Protein AF-0000000083254346 (afdb_homodimer)

Structure (mmCIF, N/CA/C/O backbone):
data_AF-0000000083254346-model_v1
#
loop_
_entity.id
_entity.type
_entity.pdbx_description
1 polymer "Putative tRNA (cytidine(34)-2'-O)-methyltransferase"
#
loop_
_atom_site.group_PDB
_atom_site.id
_atom_site.type_symbol
_atom_site.label_atom_id
_atom_site.label_alt_id
_atom_site.label_comp_id
_atom_site.label_asym_id
_atom_site.label_entity_id
_atom_site.label_seq_id
_atom_site.pdbx_PDB_ins_code
_atom_site.Cartn_x
_atom_site.Cartn_y
_atom_site.Cartn_z
_atom_site.occupancy
_atom_site.B_iso_or_equiv
_atom_site.auth_seq_id
_atom_site.auth_comp_id
_atom_site.auth_asym_id
_atom_site.auth_atom_id
_atom_site.pdbx_PDB_model_num
ATOM 1 N N . MET A 1 1 ? 16.984 -15.172 -0.534 1 58.06 1 MET A N 1
ATOM 2 C CA . MET A 1 1 ? 15.711 -15.727 -0.969 1 58.06 1 MET A CA 1
ATOM 3 C C . MET A 1 1 ? 14.578 -14.727 -0.732 1 58.06 1 MET A C 1
ATOM 5 O O . MET A 1 1 ? 14.477 -14.148 0.348 1 58.06 1 MET A O 1
ATOM 9 N N . ALA A 1 2 ? 13.914 -14.117 -1.752 1 86.75 2 ALA A N 1
ATOM 10 C CA . ALA A 1 2 ? 13.023 -12.961 -1.719 1 86.75 2 ALA A CA 1
ATOM 11 C C . ALA A 1 2 ? 11.562 -13.383 -1.822 1 86.75 2 ALA A C 1
ATOM 13 O O . ALA A 1 2 ? 11.258 -14.461 -2.334 1 86.75 2 ALA A O 1
ATOM 14 N N . PHE A 1 3 ? 10.617 -12.828 -1.152 1 98.38 3 PHE A N 1
ATOM 15 C CA . PHE A 1 3 ? 9.172 -12.984 -1.293 1 98.38 3 PHE A CA 1
ATOM 16 C C . PHE A 1 3 ? 8.75 -12.812 -2.746 1 98.38 3 PHE A C 1
ATOM 18 O O . PHE A 1 3 ? 9.523 -12.32 -3.57 1 98.38 3 PHE A O 1
ATOM 25 N N . HIS A 1 4 ? 7.578 -13.398 -3.07 1 98.81 4 HIS A N 1
ATOM 26 C CA . HIS A 1 4 ? 7.02 -13.352 -4.418 1 98.81 4 HIS A CA 1
ATOM 27 C C . HIS A 1 4 ? 5.637 -12.703 -4.422 1 98.81 4 HIS A C 1
ATOM 29 O O . HIS A 1 4 ? 4.801 -13.008 -3.568 1 98.81 4 HIS A O 1
ATOM 35 N N . ILE A 1 5 ? 5.422 -11.812 -5.352 1 98.88 5 ILE A N 1
ATOM 36 C CA . ILE A 1 5 ? 4.086 -11.312 -5.645 1 98.88 5 ILE A CA 1
ATOM 37 C C . ILE A 1 5 ? 3.594 -11.883 -6.973 1 98.88 5 ILE A C 1
ATOM 39 O O . ILE A 1 5 ? 4.305 -11.836 -7.977 1 98.88 5 ILE A O 1
ATOM 43 N N . VAL A 1 6 ? 2.426 -12.422 -6.949 1 98.94 6 VAL A N 1
ATOM 44 C CA . VAL A 1 6 ? 1.799 -12.969 -8.148 1 98.94 6 VAL A CA 1
ATOM 45 C C . VAL A 1 6 ? 0.556 -12.148 -8.5 1 98.94 6 VAL A C 1
ATOM 47 O O . VAL A 1 6 ? -0.348 -12 -7.672 1 98.94 6 VAL A O 1
ATOM 50 N N . LEU A 1 7 ? 0.498 -11.633 -9.695 1 98.88 7 LEU A N 1
ATOM 51 C CA . LEU A 1 7 ? -0.702 -10.992 -10.227 1 98.88 7 LEU A CA 1
ATOM 52 C C . LEU A 1 7 ? -1.38 -11.891 -11.258 1 98.88 7 LEU A C 1
ATOM 54 O O . LEU A 1 7 ? -0.824 -12.133 -12.328 1 98.88 7 LEU A O 1
ATOM 58 N N . VAL A 1 8 ? -2.539 -12.352 -10.906 1 98.88 8 VAL A N 1
ATOM 59 C CA . VAL A 1 8 ? -3.303 -13.188 -11.828 1 98.88 8 VAL A CA 1
ATOM 60 C C . VAL A 1 8 ? -4.176 -12.305 -12.719 1 98.88 8 VAL A C 1
ATOM 62 O O . VAL A 1 8 ? -5.129 -11.68 -12.242 1 98.88 8 VAL A O 1
ATOM 65 N N . GLU A 1 9 ? -3.828 -12.203 -13.961 1 98.5 9 GLU A N 1
ATOM 66 C CA . GLU A 1 9 ? -4.562 -11.5 -15 1 98.5 9 GLU A CA 1
ATOM 67 C C . GLU A 1 9 ? -4.781 -10.031 -14.633 1 98.5 9 GLU A C 1
ATOM 69 O O . GLU A 1 9 ? -5.906 -9.531 -14.688 1 98.5 9 GLU A O 1
ATOM 74 N N . PRO A 1 10 ? -3.715 -9.352 -14.305 1 98.12 10 PRO A N 1
ATOM 75 C CA . PRO A 1 10 ? -3.885 -7.93 -14 1 98.12 10 PRO A CA 1
ATOM 76 C C . PRO A 1 10 ? -4.387 -7.129 -15.195 1 98.12 10 PRO A C 1
ATOM 78 O O . PRO A 1 10 ? -4.004 -7.406 -16.328 1 98.12 10 PRO A O 1
ATOM 81 N N . GLU A 1 11 ? -5.164 -6.047 -14.961 1 97.19 11 GLU A N 1
ATOM 82 C CA . GLU A 1 11 ? -5.871 -5.352 -16.031 1 97.19 11 GLU A CA 1
ATOM 83 C C . GLU A 1 11 ? -5.344 -3.932 -16.219 1 97.19 11 GLU A C 1
ATOM 85 O O . GLU A 1 11 ? -5.438 -3.365 -17.297 1 97.19 11 GLU A O 1
ATOM 90 N N . ILE A 1 12 ? -4.902 -3.314 -15.172 1 94.69 12 ILE A N 1
ATOM 91 C CA . ILE A 1 12 ? -4.574 -1.893 -15.172 1 94.69 12 ILE A CA 1
ATOM 92 C C . ILE A 1 12 ? -3.061 -1.712 -15.094 1 94.69 12 ILE A C 1
ATOM 94 O O . ILE A 1 12 ? -2.447 -2.023 -14.07 1 94.69 12 ILE A O 1
ATOM 98 N N . PRO A 1 13 ? -2.463 -1.196 -16.094 1 95.06 13 PRO A N 1
ATOM 99 C CA . PRO A 1 13 ? -1.003 -1.095 -16.141 1 95.06 13 PRO A CA 1
ATOM 100 C C . PRO A 1 13 ? -0.425 -0.266 -15 1 95.06 13 PRO A C 1
ATOM 102 O O . PRO A 1 13 ? 0.649 -0.584 -14.484 1 95.06 13 PRO A O 1
ATOM 105 N N . ALA A 1 14 ? -1.082 0.805 -14.562 1 93.31 14 ALA A N 1
ATOM 106 C CA . ALA A 1 14 ? -0.586 1.662 -13.492 1 93.31 14 ALA A CA 1
ATOM 107 C C . ALA A 1 14 ? -0.415 0.875 -12.195 1 93.31 14 ALA A C 1
ATOM 109 O O . ALA A 1 14 ? 0.566 1.062 -11.477 1 93.31 14 ALA A O 1
ATOM 110 N N . ASN A 1 15 ? -1.345 -0.035 -11.906 1 96.25 15 ASN A N 1
ATOM 111 C CA . ASN A 1 15 ? -1.241 -0.878 -10.727 1 96.25 15 ASN A CA 1
ATOM 112 C C . ASN A 1 15 ? -0.036 -1.811 -10.805 1 96.25 15 ASN A C 1
ATOM 114 O O . ASN A 1 15 ? 0.723 -1.935 -9.836 1 96.25 15 ASN A O 1
ATOM 118 N N . THR A 1 16 ? 0.094 -2.443 -11.93 1 97.19 16 THR A N 1
ATOM 119 C CA . THR A 1 16 ? 1.218 -3.354 -12.125 1 97.19 16 THR A CA 1
ATOM 120 C C . THR A 1 16 ? 2.543 -2.602 -12.031 1 97.19 16 THR A C 1
ATOM 122 O O . THR A 1 16 ? 3.496 -3.088 -11.414 1 97.19 16 THR A O 1
ATOM 125 N N . GLY A 1 17 ? 2.598 -1.41 -12.625 1 96.12 17 GLY A N 1
ATOM 126 C CA . GLY A 1 17 ? 3.791 -0.588 -12.516 1 96.12 17 GLY A CA 1
ATOM 127 C C . GLY A 1 17 ? 4.133 -0.224 -11.078 1 96.12 17 GLY A C 1
ATOM 128 O O . GLY A 1 17 ? 5.293 -0.313 -10.672 1 96.12 17 GLY A O 1
ATOM 129 N N . ASN A 1 18 ? 3.15 0.205 -10.312 1 96.69 18 ASN A N 1
ATOM 130 C CA . ASN A 1 18 ? 3.361 0.55 -8.914 1 96.69 18 ASN A CA 1
ATOM 131 C C . ASN A 1 18 ? 3.82 -0.659 -8.102 1 96.69 18 ASN A C 1
ATOM 133 O O . ASN A 1 18 ? 4.648 -0.526 -7.199 1 96.69 18 ASN A O 1
ATOM 137 N N . ILE A 1 19 ? 3.277 -1.803 -8.391 1 98.12 19 ILE A N 1
ATOM 138 C CA . ILE A 1 19 ? 3.678 -3.029 -7.707 1 98.12 19 ILE A CA 1
ATOM 139 C C . ILE A 1 19 ? 5.113 -3.385 -8.086 1 98.12 19 ILE A C 1
ATOM 141 O O . ILE A 1 19 ? 5.895 -3.82 -7.238 1 98.12 19 ILE A O 1
ATOM 145 N N . ALA A 1 20 ? 5.449 -3.221 -9.336 1 97 20 ALA A N 1
ATOM 146 C CA . ALA A 1 20 ? 6.832 -3.434 -9.758 1 97 20 ALA A CA 1
ATOM 147 C C . ALA A 1 20 ? 7.793 -2.547 -8.977 1 97 20 ALA A C 1
ATOM 149 O O . ALA A 1 20 ? 8.867 -2.994 -8.57 1 97 20 ALA A O 1
ATOM 150 N N . ARG A 1 21 ? 7.422 -1.338 -8.812 1 97.19 21 ARG A N 1
ATOM 151 C CA . ARG A 1 21 ? 8.234 -0.436 -8 1 97.19 21 ARG A CA 1
ATOM 152 C C . ARG A 1 21 ? 8.391 -0.964 -6.578 1 97.19 21 ARG A C 1
ATOM 154 O O . ARG A 1 21 ? 9.469 -0.885 -5.996 1 97.19 21 ARG A O 1
ATOM 161 N N . THR A 1 22 ? 7.32 -1.431 -5.98 1 98.12 22 THR A N 1
ATOM 162 C CA . THR A 1 22 ? 7.387 -2.051 -4.664 1 98.12 22 THR A CA 1
ATOM 163 C C . THR A 1 22 ? 8.336 -3.246 -4.676 1 98.12 22 THR A C 1
ATOM 165 O O . THR A 1 22 ? 9.109 -3.441 -3.732 1 98.12 22 THR A O 1
ATOM 168 N N . CYS A 1 23 ? 8.289 -4.031 -5.723 1 97.94 23 CYS A N 1
ATOM 169 C CA . CYS A 1 23 ? 9.195 -5.164 -5.855 1 97.94 23 CYS A CA 1
ATOM 170 C C . CYS A 1 23 ? 10.648 -4.699 -5.902 1 97.94 23 CYS A C 1
ATOM 172 O O . CYS A 1 23 ? 11.516 -5.289 -5.258 1 97.94 23 CYS A O 1
ATOM 174 N N . ALA A 1 24 ? 10.906 -3.668 -6.656 1 97.06 24 ALA A N 1
ATOM 175 C CA . ALA A 1 24 ? 12.25 -3.096 -6.695 1 97.06 24 ALA A CA 1
ATOM 176 C C . ALA A 1 24 ? 12.68 -2.611 -5.316 1 97.06 24 ALA A C 1
ATOM 178 O O . ALA A 1 24 ? 13.828 -2.814 -4.91 1 97.06 24 ALA A O 1
ATOM 179 N N . ALA A 1 25 ? 11.773 -2.049 -4.602 1 97.31 25 ALA A N 1
ATOM 180 C CA . ALA A 1 25 ? 12.039 -1.467 -3.287 1 97.31 25 ALA A CA 1
ATOM 181 C C . ALA A 1 25 ? 12.297 -2.553 -2.248 1 97.31 25 ALA A C 1
ATOM 183 O O . ALA A 1 25 ? 12.891 -2.291 -1.201 1 97.31 25 ALA A O 1
ATOM 184 N N . THR A 1 26 ? 11.883 -3.771 -2.516 1 98 26 THR A N 1
ATOM 185 C CA . THR A 1 26 ? 11.914 -4.773 -1.457 1 98 26 THR A CA 1
ATOM 186 C C . THR A 1 26 ? 12.734 -5.988 -1.887 1 98 26 THR A C 1
ATOM 188 O O . THR A 1 26 ? 12.977 -6.895 -1.088 1 98 26 THR A O 1
ATOM 191 N N . GLY A 1 27 ? 13.07 -6.059 -3.121 1 97 27 GLY A N 1
ATOM 192 C CA . GLY A 1 27 ? 13.75 -7.238 -3.633 1 97 27 GLY A CA 1
ATOM 193 C C . GLY A 1 27 ? 12.812 -8.406 -3.869 1 97 27 GLY A C 1
ATOM 194 O O . GLY A 1 27 ? 13.25 -9.555 -3.975 1 97 27 GLY A O 1
ATOM 195 N N . THR A 1 28 ? 11.555 -8.188 -3.959 1 98.19 28 THR A N 1
ATOM 196 C CA . THR A 1 28 ? 10.516 -9.195 -4.188 1 98.19 28 THR A CA 1
ATOM 197 C C . THR A 1 28 ? 10.422 -9.547 -5.672 1 98.19 28 THR A C 1
ATOM 199 O O . THR A 1 28 ? 10.539 -8.664 -6.527 1 98.19 28 THR A O 1
ATOM 202 N N . HIS A 1 29 ? 10.203 -10.773 -5.941 1 98.25 29 HIS A N 1
ATOM 203 C CA . HIS A 1 29 ? 9.969 -11.188 -7.32 1 98.25 29 HIS A CA 1
ATOM 204 C C . HIS A 1 29 ? 8.531 -10.898 -7.746 1 98.25 29 HIS A C 1
ATOM 206 O O . HIS A 1 29 ? 7.602 -11.031 -6.945 1 98.25 29 HIS A O 1
ATOM 212 N N . LEU A 1 30 ? 8.414 -10.562 -9.039 1 98.12 30 LEU A N 1
ATOM 213 C CA . LEU A 1 30 ? 7.094 -10.289 -9.602 1 98.12 30 LEU A CA 1
ATOM 214 C C . LEU A 1 30 ? 6.711 -11.336 -10.633 1 98.12 30 LEU A C 1
ATOM 216 O O . LEU A 1 30 ? 7.449 -11.562 -11.594 1 98.12 30 LEU A O 1
ATOM 220 N N . HIS A 1 31 ? 5.582 -12 -10.406 1 98.69 31 HIS A N 1
ATOM 221 C CA . HIS A 1 31 ? 5.023 -12.945 -11.367 1 98.69 31 HIS A CA 1
ATOM 222 C C . HIS A 1 31 ? 3.754 -12.398 -12.008 1 98.69 31 HIS A C 1
ATOM 224 O O . HIS A 1 31 ? 2.807 -12.039 -11.312 1 98.69 31 HIS A O 1
ATOM 230 N N . LEU A 1 32 ? 3.77 -12.352 -13.328 1 98.38 32 LEU A N 1
ATOM 231 C CA . LEU A 1 32 ? 2.611 -11.93 -14.109 1 98.38 32 LEU A CA 1
ATOM 232 C C . LEU A 1 32 ? 1.981 -13.125 -14.828 1 98.38 32 LEU A C 1
ATOM 234 O O . LEU A 1 32 ? 2.609 -13.734 -15.695 1 98.38 32 LEU A O 1
ATOM 238 N N . VAL A 1 33 ? 0.783 -13.406 -14.445 1 98.81 33 VAL A N 1
ATOM 239 C CA . VAL A 1 33 ? 0.065 -14.523 -15.047 1 98.81 33 VAL A CA 1
ATOM 240 C C . VAL A 1 33 ? -0.871 -14.008 -16.141 1 98.81 33 VAL A C 1
ATOM 242 O O . VAL A 1 33 ? -1.715 -13.148 -15.891 1 98.81 33 VAL A O 1
ATOM 245 N N . ARG A 1 34 ? -0.828 -14.531 -17.297 1 97.94 34 ARG A N 1
ATOM 246 C CA . ARG A 1 34 ? -1.626 -14.141 -18.453 1 97.94 34 ARG A CA 1
ATOM 247 C C . ARG A 1 34 ? -3.047 -14.688 -18.344 1 97.94 34 ARG A C 1
ATOM 249 O O . ARG A 1 34 ? -3.297 -15.641 -17.609 1 97.94 34 ARG A O 1
ATOM 256 N N . PRO A 1 35 ? -3.959 -13.984 -19.047 1 98 35 PRO A N 1
ATOM 257 C CA . PRO A 1 35 ? -3.764 -12.844 -19.938 1 98 35 PRO A CA 1
ATOM 258 C C . PRO A 1 35 ? -3.627 -11.523 -19.188 1 98 35 PRO A C 1
ATOM 260 O O . PRO A 1 35 ? -4.266 -11.328 -18.156 1 98 35 PRO A O 1
ATOM 263 N N . LEU A 1 36 ? -2.812 -10.633 -19.719 1 97.25 36 LEU A N 1
ATOM 264 C CA . LEU A 1 36 ? -2.664 -9.281 -19.188 1 97.25 36 LEU A CA 1
ATOM 265 C C . LEU A 1 36 ? -3.613 -8.32 -19.891 1 97.25 36 LEU A C 1
ATOM 267 O O . LEU A 1 36 ? -3.824 -8.414 -21.109 1 97.25 36 LEU A O 1
ATOM 271 N N . GLY A 1 37 ? -4.191 -7.465 -19.188 1 96.12 37 GLY A N 1
ATOM 272 C CA . GLY A 1 37 ? -5.078 -6.465 -19.766 1 96.12 37 GLY A CA 1
ATOM 273 C C . GLY A 1 37 ? -4.332 -5.328 -20.438 1 96.12 37 GLY A C 1
ATOM 274 O O . GLY A 1 37 ? -4.926 -4.305 -20.781 1 96.12 37 GLY A O 1
ATOM 275 N N . PHE A 1 38 ? -3.033 -5.441 -20.578 1 94.69 38 PHE A N 1
ATOM 276 C CA . PHE A 1 38 ? -2.158 -4.422 -21.156 1 94.69 38 PHE A CA 1
ATOM 277 C C . PHE A 1 38 ? -0.93 -5.062 -21.781 1 94.69 38 PHE A C 1
ATOM 279 O O . PHE A 1 38 ? -0.693 -6.262 -21.625 1 94.69 38 PHE A O 1
ATOM 286 N N . ASN A 1 39 ? -0.229 -4.238 -22.5 1 91.75 39 ASN A N 1
ATOM 287 C CA . ASN A 1 39 ? 1.08 -4.645 -23 1 91.75 39 ASN A CA 1
ATOM 288 C C . ASN A 1 39 ? 2.199 -4.219 -22.047 1 91.75 39 ASN A C 1
ATOM 290 O O . ASN A 1 39 ? 2.184 -3.102 -21.531 1 91.75 39 ASN A O 1
ATOM 294 N N . THR A 1 40 ? 3.113 -5.086 -21.812 1 85.62 40 THR A N 1
ATOM 295 C CA . THR A 1 40 ? 4.168 -4.785 -20.844 1 85.62 40 THR A CA 1
ATOM 296 C C . THR A 1 40 ? 5.105 -3.711 -21.391 1 85.62 40 THR A C 1
ATOM 298 O O . THR A 1 40 ? 5.887 -3.121 -20.641 1 85.62 40 THR A O 1
ATOM 301 N N . ASP A 1 41 ? 5.051 -3.457 -22.688 1 82.44 41 ASP A N 1
ATOM 302 C CA . ASP A 1 41 ? 5.793 -2.344 -23.266 1 82.44 41 ASP A CA 1
ATOM 303 C C . ASP A 1 41 ? 4.984 -1.049 -23.203 1 82.44 41 ASP A C 1
ATOM 305 O O . ASP A 1 41 ? 5.438 -0.004 -23.672 1 82.44 41 ASP A O 1
ATOM 309 N N . ASP A 1 42 ? 3.965 -1.194 -22.547 1 81.12 42 ASP A N 1
ATOM 310 C CA . ASP A 1 42 ? 3.102 -0.028 -22.375 1 81.12 42 ASP A CA 1
ATOM 311 C C . ASP A 1 42 ? 3.822 1.084 -21.625 1 81.12 42 ASP A C 1
ATOM 313 O O . ASP A 1 42 ? 4.406 0.842 -20.562 1 81.12 42 ASP A O 1
ATOM 317 N N . LYS A 1 43 ? 3.816 2.277 -22.219 1 77.31 43 LYS A N 1
ATOM 318 C CA . LYS A 1 43 ? 4.445 3.457 -21.625 1 77.31 43 LYS A CA 1
ATOM 319 C C . LYS A 1 43 ? 3.912 3.721 -20.219 1 77.31 43 LYS A C 1
ATOM 321 O O . LYS A 1 43 ? 4.668 4.117 -19.328 1 77.31 43 LYS A O 1
ATOM 326 N N . THR A 1 44 ? 2.596 3.406 -20.094 1 74.31 44 THR A N 1
ATOM 327 C CA . THR A 1 44 ? 1.969 3.65 -18.797 1 74.31 44 THR A CA 1
ATOM 328 C C . THR A 1 44 ? 2.572 2.748 -17.734 1 74.31 44 THR A C 1
ATOM 330 O O . THR A 1 44 ? 2.832 3.195 -16.609 1 74.31 44 THR A O 1
ATOM 333 N N . LEU A 1 45 ? 2.738 1.509 -18.094 1 81 45 LEU A N 1
ATOM 334 C CA . LEU A 1 45 ? 3.361 0.555 -17.172 1 81 45 LEU A CA 1
ATOM 335 C C . LEU A 1 45 ? 4.785 0.978 -16.844 1 81 45 LEU A C 1
ATOM 337 O O . LEU A 1 45 ? 5.172 0.996 -15.672 1 81 45 LEU A O 1
ATOM 341 N N . LYS A 1 46 ? 5.539 1.376 -17.797 1 79.62 46 LYS A N 1
ATOM 342 C CA . LYS A 1 46 ? 6.922 1.801 -17.594 1 79.62 46 LYS A CA 1
ATOM 343 C C . LYS A 1 46 ? 6.996 3.064 -16.75 1 79.62 46 LYS A C 1
ATOM 345 O O . LYS A 1 46 ? 7.863 3.186 -15.875 1 79.62 46 LYS A O 1
ATOM 350 N N . ARG A 1 47 ? 6.086 3.926 -16.969 1 79.31 47 ARG A N 1
ATOM 351 C CA . ARG A 1 47 ? 6.055 5.16 -16.188 1 79.31 47 ARG A CA 1
ATOM 352 C C . ARG A 1 47 ? 5.711 4.883 -14.734 1 79.31 47 ARG A C 1
ATOM 354 O O . ARG A 1 47 ? 6.324 5.449 -13.828 1 79.31 47 ARG A O 1
ATOM 361 N N . ALA A 1 48 ? 4.699 4.062 -14.57 1 80.44 48 ALA A N 1
ATOM 362 C CA . ALA A 1 48 ? 4.254 3.748 -13.219 1 80.44 48 ALA A CA 1
ATOM 363 C C . ALA A 1 48 ? 5.375 3.104 -12.406 1 80.44 48 ALA A C 1
ATOM 365 O O . ALA A 1 48 ? 5.453 3.279 -11.188 1 80.44 48 ALA A O 1
ATOM 366 N N . GLY A 1 49 ? 6.188 2.447 -13.188 1 80.56 49 GLY A N 1
ATOM 367 C CA . GLY A 1 49 ? 7.34 1.852 -12.523 1 80.56 49 GLY A CA 1
ATOM 368 C C . GLY A 1 49 ? 8.523 2.793 -12.438 1 80.56 49 GLY A C 1
ATOM 369 O O . GLY A 1 49 ? 9.555 2.453 -11.844 1 80.56 49 GLY A O 1
ATOM 370 N N . LEU A 1 50 ? 8.227 4.289 -13.07 1 76.44 50 LEU A N 1
ATOM 371 C CA . LEU A 1 50 ? 9.219 5.355 -13.141 1 76.44 50 LEU A CA 1
ATOM 372 C C . LEU A 1 50 ? 10.477 4.871 -13.852 1 76.44 50 LEU A C 1
ATOM 374 O O . LEU A 1 50 ? 10.453 4.605 -15.062 1 76.44 50 LEU A O 1
ATOM 378 N N . ASP A 1 51 ? 11.398 4.023 -13.68 1 83.69 51 ASP A N 1
ATOM 379 C CA . ASP A 1 51 ? 12.641 3.533 -14.273 1 83.69 51 ASP A CA 1
ATOM 380 C C . ASP A 1 51 ? 13.32 2.518 -13.359 1 83.69 51 ASP A C 1
ATOM 382 O O . ASP A 1 51 ? 14.547 2.514 -13.234 1 83.69 51 ASP A O 1
ATOM 386 N N . TYR A 1 52 ? 12.422 1.655 -12.734 1 90.31 52 TYR A N 1
ATOM 387 C CA . TYR A 1 52 ? 13.023 0.729 -11.781 1 90.31 52 TYR A CA 1
ATOM 388 C C . TYR A 1 52 ? 12.922 -0.708 -12.273 1 90.31 52 TYR A C 1
ATOM 390 O O . TYR A 1 52 ? 13.219 -1.649 -11.539 1 90.31 52 TYR A O 1
ATOM 398 N N . TRP A 1 53 ? 12.57 -0.944 -13.445 1 89.19 53 TRP A N 1
ATOM 399 C CA . TRP A 1 53 ? 12.336 -2.281 -13.977 1 89.19 53 TRP A CA 1
ATOM 400 C C . TRP A 1 53 ? 13.625 -3.082 -14.039 1 89.19 53 TRP A C 1
ATOM 402 O O . TRP A 1 53 ? 13.609 -4.312 -13.961 1 89.19 53 TRP A O 1
ATOM 412 N N . TYR A 1 54 ? 14.68 -2.373 -14.141 1 88.88 54 TYR A N 1
ATOM 413 C CA . TYR A 1 54 ? 15.977 -3.043 -14.18 1 88.88 54 TYR A CA 1
ATOM 414 C C . TYR A 1 54 ? 16.25 -3.785 -12.875 1 88.88 54 TYR A C 1
ATOM 416 O O . TYR A 1 54 ? 17.031 -4.734 -12.844 1 88.88 54 TYR A O 1
ATOM 424 N N . ALA A 1 55 ? 15.555 -3.408 -11.82 1 92.94 55 ALA A N 1
ATOM 425 C CA . ALA A 1 55 ? 15.828 -3.941 -10.492 1 92.94 55 ALA A CA 1
ATOM 426 C C . ALA A 1 55 ? 14.781 -4.98 -10.086 1 92.94 55 ALA A C 1
ATOM 428 O O . ALA A 1 55 ? 14.797 -5.477 -8.953 1 92.94 55 ALA A O 1
ATOM 429 N N . VAL A 1 56 ? 13.891 -5.301 -11 1 93.94 56 VAL A N 1
ATOM 430 C CA . VAL A 1 56 ? 12.797 -6.211 -10.68 1 93.94 56 VAL A CA 1
ATOM 431 C C . VAL A 1 56 ? 12.984 -7.527 -11.438 1 93.94 56 VAL A C 1
ATOM 433 O O . VAL A 1 56 ? 13.25 -7.527 -12.641 1 93.94 56 VAL A O 1
ATOM 436 N N . GLN A 1 57 ? 12.93 -8.594 -10.742 1 95.88 57 GLN A N 1
ATOM 437 C CA . GLN A 1 57 ? 12.836 -9.898 -11.383 1 95.88 57 GLN A CA 1
ATOM 438 C C . GLN A 1 57 ? 11.398 -10.234 -11.758 1 95.88 57 GLN A C 1
ATOM 440 O O . GLN A 1 57 ? 10.602 -10.609 -10.898 1 95.88 57 GLN A O 1
ATOM 445 N N . VAL A 1 58 ? 11.133 -10.148 -13.062 1 95.81 58 VAL A N 1
ATOM 446 C CA . VAL A 1 58 ? 9.773 -10.375 -13.539 1 95.81 58 VAL A CA 1
ATOM 447 C C . VAL A 1 58 ? 9.688 -11.727 -14.25 1 95.81 58 VAL A C 1
ATOM 449 O O . VAL A 1 58 ? 10.539 -12.055 -15.086 1 95.81 58 VAL A O 1
ATOM 452 N N . HIS A 1 59 ? 8.711 -12.453 -13.898 1 97.38 59 HIS A N 1
ATOM 453 C CA . HIS A 1 59 ? 8.414 -13.742 -14.516 1 97.38 59 HIS A CA 1
ATOM 454 C C . HIS A 1 59 ? 7.031 -13.742 -15.148 1 97.38 59 HIS A C 1
ATOM 456 O O . HIS A 1 59 ? 6.074 -13.227 -14.562 1 97.38 59 HIS A O 1
ATOM 462 N N . TYR A 1 60 ? 6.961 -14.312 -16.312 1 97.62 60 TYR A N 1
ATOM 463 C CA . TYR A 1 60 ? 5.688 -14.414 -17.016 1 97.62 60 TYR A CA 1
ATOM 464 C C . TYR A 1 60 ? 5.219 -15.867 -17.094 1 97.62 60 TYR A C 1
ATOM 466 O O . TYR A 1 60 ? 6.023 -16.781 -17.297 1 97.62 60 TYR A O 1
ATOM 474 N N . HIS A 1 61 ? 3.957 -16.031 -16.891 1 98.69 61 HIS A N 1
ATOM 475 C CA . HIS A 1 61 ? 3.352 -17.359 -16.953 1 98.69 61 HIS A CA 1
ATOM 476 C C . HIS A 1 61 ? 2.084 -17.344 -17.797 1 98.69 61 HIS A C 1
ATOM 478 O O . HIS A 1 61 ? 1.311 -16.391 -17.75 1 98.69 61 HIS A O 1
ATOM 484 N N . ASP A 1 62 ? 1.799 -18.453 -18.469 1 98.25 62 ASP A N 1
ATOM 485 C CA . ASP A 1 62 ? 0.612 -18.531 -19.312 1 98.25 62 ASP A CA 1
ATOM 486 C C . ASP A 1 62 ? -0.625 -18.891 -18.5 1 98.25 62 ASP A C 1
ATOM 488 O O . ASP A 1 62 ? -1.754 -18.719 -18.953 1 98.25 62 ASP A O 1
ATOM 492 N N . SER A 1 63 ? -0.348 -19.406 -17.328 1 98.44 63 SER A N 1
ATOM 493 C CA . SER A 1 63 ? -1.434 -19.719 -16.406 1 98.44 63 SER A CA 1
ATOM 494 C C . SER A 1 63 ? -0.928 -19.844 -14.977 1 98.44 63 SER A C 1
ATOM 496 O O . SER A 1 63 ? 0.274 -19.984 -14.742 1 98.44 63 SER A O 1
ATOM 498 N N . PHE A 1 64 ? -1.872 -19.766 -14.062 1 98.56 64 PHE A N 1
ATOM 499 C CA . PHE A 1 64 ? -1.521 -19.969 -12.664 1 98.56 64 PHE A CA 1
ATOM 500 C C . PHE A 1 64 ? -1.011 -21.391 -12.43 1 98.56 64 PHE A C 1
ATOM 502 O O . PHE A 1 64 ? -0.086 -21.594 -11.648 1 98.56 64 PHE A O 1
ATOM 509 N N . ASP A 1 65 ? -1.635 -22.328 -13.133 1 98 65 ASP A N 1
ATOM 510 C CA . ASP A 1 65 ? -1.205 -23.719 -13.023 1 98 65 ASP A CA 1
ATOM 511 C C . ASP A 1 65 ? 0.246 -23.875 -13.469 1 98 65 ASP A C 1
ATOM 513 O O . ASP A 1 65 ? 0.995 -24.672 -12.891 1 98 65 ASP A O 1
ATOM 517 N N . GLU A 1 66 ? 0.581 -23.203 -14.477 1 98.44 66 GLU A N 1
ATOM 518 C CA . GLU A 1 66 ? 1.969 -23.234 -14.93 1 98.44 66 GLU A CA 1
ATOM 519 C C . GLU A 1 66 ? 2.916 -22.719 -13.852 1 98.44 66 GLU A C 1
ATOM 521 O O . GLU A 1 66 ? 3.971 -23.312 -13.609 1 98.44 66 GLU A O 1
ATOM 526 N N . LEU A 1 67 ? 2.574 -21.641 -13.203 1 98.56 67 LEU A N 1
ATOM 527 C CA . LEU A 1 67 ? 3.371 -21.109 -12.109 1 98.56 67 LEU A CA 1
ATOM 528 C C . LEU A 1 67 ? 3.527 -22.125 -10.992 1 98.56 67 LEU A C 1
ATOM 530 O O . LEU A 1 67 ? 4.645 -22.391 -10.539 1 98.56 67 LEU A O 1
ATOM 534 N N . LYS A 1 68 ? 2.48 -22.703 -10.625 1 98.12 68 LYS A N 1
ATOM 535 C CA . LYS A 1 68 ? 2.508 -23.672 -9.539 1 98.12 68 LYS A CA 1
ATOM 536 C C . LYS A 1 68 ? 3.416 -24.859 -9.891 1 98.12 68 LYS A C 1
ATOM 538 O O . LYS A 1 68 ? 4.117 -25.375 -9.023 1 98.12 68 LYS A O 1
ATOM 543 N N . ALA A 1 69 ? 3.324 -25.281 -11.117 1 98.12 69 ALA A N 1
ATOM 544 C CA . ALA A 1 69 ? 4.141 -26.406 -11.562 1 98.12 69 ALA A CA 1
ATOM 545 C C . ALA A 1 69 ? 5.629 -26.078 -11.461 1 98.12 69 ALA A C 1
ATOM 547 O O . ALA A 1 69 ? 6.445 -26.969 -11.18 1 98.12 69 ALA A O 1
ATOM 548 N N . LEU A 1 70 ? 6.012 -24.859 -11.727 1 98 70 LEU A N 1
ATOM 549 C CA . LEU A 1 70 ? 7.402 -24.406 -11.68 1 98 70 LEU A CA 1
ATOM 550 C C . LEU A 1 70 ? 7.891 -24.312 -10.234 1 98 70 LEU A C 1
ATOM 552 O O . LEU A 1 70 ? 9.094 -24.391 -9.977 1 98 70 LEU A O 1
ATOM 556 N N . TYR A 1 71 ? 6.945 -24.094 -9.297 1 97.69 71 TYR A N 1
ATOM 557 C CA . TYR A 1 71 ? 7.277 -23.984 -7.883 1 97.69 71 TYR A CA 1
ATOM 558 C C . TYR A 1 71 ? 6.457 -24.953 -7.051 1 97.69 71 TYR A C 1
ATOM 560 O O . TYR A 1 71 ? 5.664 -24.547 -6.199 1 97.69 71 TYR A O 1
ATOM 568 N N . PRO A 1 72 ? 6.688 -26.219 -7.145 1 96.62 72 PRO A N 1
ATOM 569 C CA . PRO A 1 72 ? 5.84 -27.234 -6.512 1 96.62 72 PRO A CA 1
ATOM 570 C C . PRO A 1 72 ? 5.875 -27.156 -4.984 1 96.62 72 PRO A C 1
ATOM 572 O O . PRO A 1 72 ? 4.926 -27.578 -4.32 1 96.62 72 PRO A O 1
ATOM 575 N N . GLU A 1 73 ? 6.895 -26.562 -4.383 1 95.94 73 GLU A N 1
ATOM 576 C CA . GLU A 1 73 ? 6.992 -26.469 -2.928 1 95.94 73 GLU A CA 1
ATOM 577 C C . GLU A 1 73 ? 6.613 -25.062 -2.445 1 95.94 73 GLU A C 1
ATOM 579 O O . GLU A 1 73 ? 6.766 -24.75 -1.264 1 95.94 73 GLU A O 1
ATOM 584 N N . GLY A 1 74 ? 6.207 -24.234 -3.398 1 97.06 74 GLY A N 1
ATOM 585 C CA . GLY A 1 74 ? 5.852 -22.875 -3.035 1 97.06 74 GLY A CA 1
ATOM 586 C C . GLY A 1 74 ? 4.625 -22.781 -2.146 1 97.06 74 GLY A C 1
ATOM 587 O O . GLY A 1 74 ? 3.674 -23.547 -2.32 1 97.06 74 GLY A O 1
ATOM 588 N N . ARG A 1 75 ? 4.66 -21.938 -1.093 1 98 75 ARG A N 1
ATOM 589 C CA . ARG A 1 75 ? 3.48 -21.609 -0.297 1 98 75 ARG A CA 1
ATOM 590 C C . ARG A 1 75 ? 2.754 -20.391 -0.866 1 98 75 ARG A C 1
ATOM 592 O O . ARG A 1 75 ? 3.307 -19.297 -0.895 1 98 75 ARG A O 1
ATOM 599 N N . PHE A 1 76 ? 1.52 -20.641 -1.289 1 98.69 76 PHE A N 1
ATOM 600 C CA . PHE A 1 76 ? 0.749 -19.594 -1.957 1 98.69 76 PHE A CA 1
ATOM 601 C C . PHE A 1 76 ? -0.323 -19.031 -1.029 1 98.69 76 PHE A C 1
ATOM 603 O O . PHE A 1 76 ? -1.183 -19.781 -0.547 1 98.69 76 PHE A O 1
ATOM 610 N N . PHE A 1 77 ? -0.269 -17.781 -0.743 1 98.88 77 PHE A N 1
ATOM 611 C CA . PHE A 1 77 ? -1.257 -17.062 0.044 1 98.88 77 PHE A CA 1
ATOM 612 C C . PHE A 1 77 ? -2.129 -16.188 -0.853 1 98.88 77 PHE A C 1
ATOM 614 O O . PHE A 1 77 ? -1.63 -15.281 -1.52 1 98.88 77 PHE A O 1
ATOM 621 N N . CYS A 1 78 ? -3.418 -16.469 -0.858 1 98.88 78 CYS A N 1
ATOM 622 C CA . CYS A 1 78 ? -4.344 -15.867 -1.813 1 98.88 78 CYS A CA 1
ATOM 623 C C . CYS A 1 78 ? -5.16 -14.758 -1.162 1 98.88 78 CYS A C 1
ATOM 625 O O . CYS A 1 78 ? -5.922 -15.016 -0.227 1 98.88 78 CYS A O 1
ATOM 627 N N . ALA A 1 79 ? -5.055 -13.555 -1.694 1 98.56 79 ALA A N 1
ATOM 628 C CA . ALA A 1 79 ? -5.777 -12.414 -1.141 1 98.56 79 ALA A CA 1
ATOM 629 C C . ALA A 1 79 ? -7.203 -12.352 -1.687 1 98.56 79 ALA A C 1
ATOM 631 O O . ALA A 1 79 ? -7.41 -12.414 -2.9 1 98.56 79 ALA A O 1
ATOM 632 N N . SER A 1 80 ? -8.133 -12.203 -0.792 1 97.44 80 SER A N 1
ATOM 633 C CA . SER A 1 80 ? -9.523 -12.102 -1.22 1 97.44 80 SER A CA 1
ATOM 634 C C . SER A 1 80 ? -10.383 -11.438 -0.148 1 97.44 80 SER A C 1
ATOM 636 O O . SER A 1 80 ? -10.195 -11.688 1.044 1 97.44 80 SER A O 1
ATOM 638 N N . THR A 1 81 ? -11.328 -10.641 -0.597 1 94.25 81 THR A N 1
ATOM 639 C CA . THR A 1 81 ? -12.312 -10.055 0.311 1 94.25 81 THR A CA 1
ATOM 640 C C . THR A 1 81 ? -13.281 -11.117 0.816 1 94.25 81 THR A C 1
ATOM 642 O O . THR A 1 81 ? -14.023 -10.875 1.772 1 94.25 81 THR A O 1
ATOM 645 N N . ARG A 1 82 ? -13.258 -12.289 0.232 1 90.38 82 ARG A N 1
ATOM 646 C CA . ARG A 1 82 ? -14.164 -13.375 0.605 1 90.38 82 ARG A CA 1
ATOM 647 C C . ARG A 1 82 ? -13.578 -14.195 1.747 1 90.38 82 ARG A C 1
ATOM 649 O O . ARG A 1 82 ? -14.266 -15.055 2.312 1 90.38 82 ARG A O 1
ATOM 656 N N . SER A 1 83 ? -12.352 -13.891 2 1 91.5 83 SER A N 1
ATOM 657 C CA . SER A 1 83 ? -11.695 -14.602 3.09 1 91.5 83 SER A CA 1
ATOM 658 C C . SER A 1 83 ? -12.031 -13.984 4.441 1 91.5 83 SER A C 1
ATOM 660 O O . SER A 1 83 ? -12.492 -12.844 4.512 1 91.5 83 SER A O 1
ATOM 662 N N . SER A 1 84 ? -11.758 -14.805 5.473 1 90.19 84 SER A N 1
ATOM 663 C CA . SER A 1 84 ? -12.094 -14.312 6.801 1 90.19 84 SER A CA 1
ATOM 664 C C . SER A 1 84 ? -10.844 -14.078 7.641 1 90.19 84 SER A C 1
ATOM 666 O O . SER A 1 84 ? -10.867 -13.289 8.586 1 90.19 84 SER A O 1
ATOM 668 N N . ARG A 1 85 ? -9.758 -14.758 7.352 1 96.31 85 ARG A N 1
ATOM 669 C CA . ARG A 1 85 ? -8.57 -14.68 8.195 1 96.31 85 ARG A CA 1
ATOM 670 C C . ARG A 1 85 ? -7.707 -13.484 7.816 1 96.31 85 ARG A C 1
ATOM 672 O O . ARG A 1 85 ? -7.281 -13.359 6.668 1 96.31 85 ARG A O 1
ATOM 679 N N . PRO A 1 86 ? -7.473 -12.578 8.773 1 98.19 86 PRO A N 1
ATOM 680 C CA . PRO A 1 86 ? -6.605 -11.43 8.477 1 98.19 86 PRO A CA 1
ATOM 681 C C . PRO A 1 86 ? -5.188 -11.852 8.086 1 98.19 86 PRO A C 1
ATOM 683 O O . PRO A 1 86 ? -4.652 -12.812 8.641 1 98.19 86 PRO A O 1
ATOM 686 N N . TYR A 1 87 ? -4.613 -11.07 7.223 1 98.69 87 TYR A N 1
ATOM 687 C CA . TYR A 1 87 ? -3.295 -11.375 6.676 1 98.69 87 TYR A CA 1
ATOM 688 C C . TYR A 1 87 ? -2.248 -11.43 7.781 1 98.69 87 TYR A C 1
ATOM 690 O O . TYR A 1 87 ? -1.241 -12.133 7.66 1 98.69 87 TYR A O 1
ATOM 698 N N . THR A 1 88 ? -2.455 -10.789 8.875 1 98.56 88 THR A N 1
ATOM 699 C CA . THR A 1 88 ? -1.463 -10.672 9.938 1 98.56 88 THR A CA 1
ATOM 700 C C . THR A 1 88 ? -1.471 -11.922 10.82 1 98.56 88 THR A C 1
ATOM 702 O O . THR A 1 88 ? -0.602 -12.078 11.68 1 98.56 88 THR A O 1
ATOM 705 N N . GLU A 1 89 ? -2.391 -12.734 10.641 1 98 89 GLU A N 1
ATOM 706 C CA . GLU A 1 89 ? -2.494 -13.938 11.461 1 98 89 GLU A CA 1
ATOM 707 C C . GLU A 1 89 ? -1.672 -15.078 10.883 1 98 89 GLU A C 1
ATOM 709 O O . GLU A 1 89 ? -1.48 -16.109 11.531 1 98 89 GLU A O 1
ATOM 714 N N . TYR A 1 90 ? -1.212 -14.914 9.711 1 98.5 90 TYR A N 1
ATOM 715 C CA . TYR A 1 90 ? -0.354 -15.922 9.086 1 98.5 90 TYR A CA 1
ATOM 716 C C . TYR A 1 90 ? 1.104 -15.711 9.477 1 98.5 90 TYR A C 1
ATOM 718 O O . TYR A 1 90 ? 1.52 -14.586 9.758 1 98.5 90 TYR A O 1
ATOM 726 N N . GLN A 1 91 ? 1.807 -16.781 9.539 1 98.25 91 GLN A N 1
ATOM 727 C CA . GLN A 1 91 ? 3.256 -16.734 9.703 1 98.25 91 GLN A CA 1
ATOM 728 C C . GLN A 1 91 ? 3.969 -16.891 8.367 1 98.25 91 GLN A C 1
ATOM 730 O O . GLN A 1 91 ? 4.09 -18 7.844 1 98.25 91 GLN A O 1
ATOM 735 N N . PHE A 1 92 ? 4.473 -15.852 7.902 1 98.44 92 PHE A N 1
ATOM 736 C CA . PHE A 1 92 ? 5.121 -15.844 6.598 1 98.44 92 PHE A CA 1
ATOM 737 C C . PHE A 1 92 ? 6.59 -16.234 6.719 1 98.44 92 PHE A C 1
ATOM 739 O O . PHE A 1 92 ? 7.195 -16.062 7.777 1 98.44 92 PHE A O 1
ATOM 746 N N . GLN A 1 93 ? 7.098 -16.781 5.672 1 96.12 93 GLN A N 1
ATOM 747 C CA . GLN A 1 93 ? 8.5 -17.188 5.594 1 96.12 93 GLN A CA 1
ATOM 748 C C . GLN A 1 93 ? 9.109 -16.781 4.258 1 96.12 93 GLN A C 1
ATOM 750 O O . GLN A 1 93 ? 8.398 -16.531 3.287 1 96.12 93 GLN A O 1
ATOM 755 N N . ASP A 1 94 ? 10.391 -16.734 4.301 1 94.19 94 ASP A N 1
ATOM 756 C CA . ASP A 1 94 ? 11.125 -16.438 3.074 1 94.19 94 ASP A CA 1
ATOM 757 C C . ASP A 1 94 ? 10.688 -17.359 1.939 1 94.19 94 ASP A C 1
ATOM 759 O O . ASP A 1 94 ? 10.508 -18.562 2.145 1 94.19 94 ASP A O 1
ATOM 763 N N . GLY A 1 95 ? 10.414 -16.75 0.759 1 96.31 95 GLY A N 1
ATOM 764 C CA . GLY A 1 95 ? 10.055 -17.562 -0.402 1 96.31 95 GLY A CA 1
ATOM 765 C C . GLY A 1 95 ? 8.555 -17.656 -0.622 1 96.31 95 GLY A C 1
ATOM 766 O O . GLY A 1 95 ? 8.109 -18.156 -1.653 1 96.31 95 GLY A O 1
ATOM 767 N N . ASP A 1 96 ? 7.762 -17.188 0.288 1 98.62 96 ASP A N 1
ATOM 768 C CA . ASP A 1 96 ? 6.309 -17.266 0.173 1 98.62 96 ASP A CA 1
ATOM 769 C C . ASP A 1 96 ? 5.801 -16.469 -1.027 1 98.62 96 ASP A C 1
ATOM 771 O O . ASP A 1 96 ? 6.422 -15.484 -1.427 1 98.62 96 ASP A O 1
ATOM 775 N N . PHE A 1 97 ? 4.703 -16.938 -1.593 1 98.88 97 PHE A N 1
ATOM 776 C CA . PHE A 1 97 ? 4.043 -16.328 -2.734 1 98.88 97 PHE A CA 1
ATOM 777 C C . PHE A 1 97 ? 2.748 -15.641 -2.305 1 98.88 97 PHE A C 1
ATOM 779 O O . PHE A 1 97 ? 1.877 -16.281 -1.703 1 98.88 97 PHE A O 1
ATOM 786 N N . PHE A 1 98 ? 2.578 -14.406 -2.576 1 98.94 98 PHE A N 1
ATOM 787 C CA . PHE A 1 98 ? 1.351 -13.672 -2.309 1 98.94 98 PHE A CA 1
ATOM 788 C C . PHE A 1 98 ? 0.593 -13.391 -3.602 1 98.94 98 PHE A C 1
ATOM 790 O O . PHE A 1 98 ? 1.104 -12.711 -4.492 1 98.94 98 PHE A O 1
ATOM 797 N N . VAL A 1 99 ? -0.611 -13.883 -3.695 1 98.94 99 VAL A N 1
ATOM 798 C CA . VAL A 1 99 ? -1.354 -13.961 -4.949 1 98.94 99 VAL A CA 1
ATOM 799 C C . VAL A 1 99 ? -2.514 -12.969 -4.922 1 98.94 99 VAL A C 1
ATOM 801 O O . VAL A 1 99 ? -3.326 -12.977 -3.996 1 98.94 99 VAL A O 1
ATOM 804 N N . PHE A 1 100 ? -2.58 -12.18 -5.941 1 98.88 100 PHE A N 1
ATOM 805 C CA . PHE A 1 100 ? -3.633 -11.188 -6.117 1 98.88 100 PHE A CA 1
ATOM 806 C C . PHE A 1 100 ? -4.324 -11.367 -7.465 1 98.88 100 PHE A C 1
ATOM 808 O O . PHE A 1 100 ? -3.691 -11.773 -8.445 1 98.88 100 PHE A O 1
ATOM 815 N N . GLY A 1 101 ? -5.566 -11.008 -7.531 1 98.31 101 GLY A N 1
ATOM 816 C CA . GLY A 1 101 ? -6.348 -11.234 -8.734 1 98.31 101 GLY A CA 1
ATOM 817 C C . GLY A 1 101 ? -6.656 -9.961 -9.5 1 98.31 101 GLY A C 1
ATOM 818 O O . GLY A 1 101 ? -6.098 -8.906 -9.203 1 98.31 101 GLY A O 1
ATOM 819 N N . LYS A 1 102 ? -7.582 -10.094 -10.43 1 97 102 LYS A N 1
ATOM 820 C CA . LYS A 1 102 ? -8.031 -8.992 -11.281 1 97 102 LYS A CA 1
ATOM 821 C C . LYS A 1 102 ? -8.578 -7.84 -10.445 1 97 102 LYS A C 1
ATOM 823 O O . LYS A 1 102 ? -9.25 -8.062 -9.438 1 97 102 LYS A O 1
ATOM 828 N N . GLU A 1 103 ? -8.297 -6.648 -10.984 1 95.81 103 GLU A N 1
ATOM 829 C CA . GLU A 1 103 ? -8.812 -5.465 -10.305 1 95.81 103 GLU A CA 1
ATOM 830 C C . GLU A 1 103 ? -10.336 -5.469 -10.258 1 95.81 103 GLU A C 1
ATOM 832 O O . GLU A 1 103 ? -10.938 -5.055 -9.266 1 95.81 103 GLU A O 1
ATOM 837 N N . THR A 1 104 ? -10.977 -6.066 -11.242 1 94.25 104 THR A N 1
ATOM 838 C CA . THR A 1 104 ? -12.43 -5.977 -11.367 1 94.25 104 THR A CA 1
ATOM 839 C C . THR A 1 104 ? -13.102 -7.145 -10.648 1 94.25 104 THR A C 1
ATOM 841 O O . THR A 1 104 ? -14.203 -6.992 -10.102 1 94.25 104 THR A O 1
ATOM 844 N N . LYS A 1 105 ? -12.414 -8.344 -10.586 1 95.06 105 LYS A N 1
ATOM 845 C CA . LYS A 1 105 ? -13.148 -9.539 -10.18 1 95.06 105 LYS A CA 1
ATOM 846 C C . LYS A 1 105 ? -12.414 -10.281 -9.062 1 95.06 105 LYS A C 1
ATOM 848 O O . LYS A 1 105 ? -12.961 -11.211 -8.469 1 95.06 105 LYS A O 1
ATOM 853 N N . GLY A 1 106 ? -11.219 -9.859 -8.789 1 96.94 106 GLY A N 1
ATOM 854 C CA . GLY A 1 106 ? -10.438 -10.609 -7.816 1 96.94 106 GLY A CA 1
ATOM 855 C C . GLY A 1 106 ? -9.969 -11.953 -8.344 1 96.94 106 GLY A C 1
ATOM 856 O O . GLY A 1 106 ? -9.836 -12.141 -9.555 1 96.94 106 GLY A O 1
ATOM 857 N N . LEU A 1 107 ? -9.656 -12.828 -7.438 1 98.25 107 LEU A N 1
ATOM 858 C CA . LEU A 1 107 ? -9.18 -14.164 -7.801 1 98.25 107 LEU A CA 1
ATOM 859 C C . LEU A 1 107 ? -10.336 -15.07 -8.188 1 98.25 107 LEU A C 1
ATOM 861 O O . LEU A 1 107 ? -11.398 -15.031 -7.562 1 98.25 107 LEU A O 1
ATOM 865 N N . PRO A 1 108 ? -10.078 -15.93 -9.219 1 96.94 108 PRO A N 1
ATOM 866 C CA . PRO A 1 108 ? -11.094 -16.953 -9.492 1 96.94 108 PRO A CA 1
ATOM 867 C C . PRO A 1 108 ? -11.383 -17.844 -8.289 1 96.94 108 PRO A C 1
ATOM 869 O O . PRO A 1 108 ? -10.469 -18.188 -7.535 1 96.94 108 PRO A O 1
ATOM 872 N N . GLN A 1 109 ? -12.648 -18.188 -8.172 1 96.62 109 GLN A N 1
ATOM 873 C CA . GLN A 1 109 ? -13.055 -19.016 -7.051 1 96.62 109 GLN A CA 1
ATOM 874 C C . GLN A 1 109 ? -12.281 -20.328 -7.035 1 96.62 109 GLN A C 1
ATOM 876 O O . GLN A 1 109 ? -11.977 -20.875 -5.969 1 9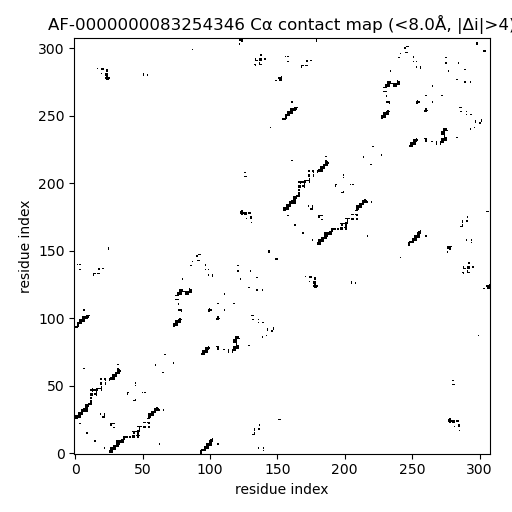6.62 109 GLN A O 1
ATOM 881 N N . SER A 1 110 ? -11.93 -20.859 -8.18 1 97.5 110 SER A N 1
ATOM 882 C CA . SER A 1 110 ? -11.195 -22.109 -8.289 1 97.5 110 SER A CA 1
ATOM 883 C C . SER A 1 110 ? -9.836 -22.016 -7.598 1 97.5 110 SER A C 1
ATOM 885 O O . SER A 1 110 ? -9.375 -22.984 -6.988 1 97.5 110 SER A O 1
ATOM 887 N N . ILE A 1 111 ? -9.156 -20.875 -7.656 1 97.81 111 ILE A N 1
ATOM 888 C CA . ILE A 1 111 ? -7.871 -20.688 -6.996 1 97.81 111 ILE A CA 1
ATOM 889 C C . ILE A 1 111 ? -8.07 -20.641 -5.484 1 97.81 111 ILE A C 1
ATOM 891 O O . ILE A 1 111 ? -7.316 -21.25 -4.73 1 97.81 111 ILE A O 1
ATOM 895 N N . LEU A 1 112 ? -9.07 -19.922 -5.055 1 97.81 112 LEU A N 1
ATOM 896 C CA . LEU A 1 112 ? -9.367 -19.828 -3.631 1 97.81 112 LEU A CA 1
ATOM 897 C C . LEU A 1 112 ? -9.711 -21.188 -3.051 1 97.81 112 LEU A C 1
ATOM 899 O O . LEU A 1 112 ? -9.203 -21.562 -1.993 1 97.81 112 LEU A O 1
ATOM 903 N N . ASP A 1 113 ? -10.484 -21.953 -3.854 1 97.44 113 ASP A N 1
ATOM 904 C CA . ASP A 1 113 ? -10.914 -23.281 -3.414 1 97.44 113 ASP A CA 1
ATOM 905 C C . ASP A 1 113 ? -9.719 -24.234 -3.293 1 97.44 113 ASP A C 1
ATOM 907 O O . ASP A 1 113 ? -9.719 -25.141 -2.457 1 97.44 113 ASP A O 1
ATOM 911 N N . ALA A 1 114 ? -8.766 -24.016 -4.035 1 97.12 114 ALA A N 1
ATOM 912 C CA . ALA A 1 114 ? -7.594 -24.891 -4.059 1 97.12 114 ALA A CA 1
ATOM 913 C C . ALA A 1 114 ? -6.637 -24.547 -2.918 1 97.12 114 ALA A C 1
ATOM 915 O O . ALA A 1 114 ? -5.707 -25.297 -2.633 1 97.12 114 ALA A O 1
ATOM 916 N N . HIS A 1 115 ? -6.812 -23.422 -2.248 1 97.06 115 HIS A N 1
ATOM 917 C CA . HIS A 1 115 ? -5.934 -22.953 -1.178 1 97.06 115 HIS A CA 1
ATOM 918 C C . HIS A 1 115 ? -6.734 -22.516 0.042 1 97.06 115 HIS A C 1
ATOM 920 O O . HIS A 1 115 ? -6.527 -21.422 0.56 1 97.06 115 HIS A O 1
ATOM 926 N N . PRO A 1 116 ? -7.562 -23.297 0.54 1 95.75 116 PRO A N 1
ATOM 927 C CA . PRO A 1 116 ? -8.5 -22.891 1.587 1 95.75 116 PRO A CA 1
ATOM 928 C C . PRO A 1 116 ? -7.801 -22.438 2.865 1 95.75 116 PRO A C 1
ATOM 930 O O . PRO A 1 116 ? -8.328 -21.594 3.592 1 95.75 116 PRO A O 1
ATOM 933 N N . ASP A 1 117 ? -6.598 -22.922 3.123 1 96.94 117 ASP A N 1
ATOM 934 C CA . ASP A 1 117 ? -5.934 -22.641 4.391 1 96.94 117 ASP A CA 1
ATOM 935 C C . ASP A 1 117 ? -5.031 -21.406 4.281 1 96.94 117 ASP A C 1
ATOM 937 O O . ASP A 1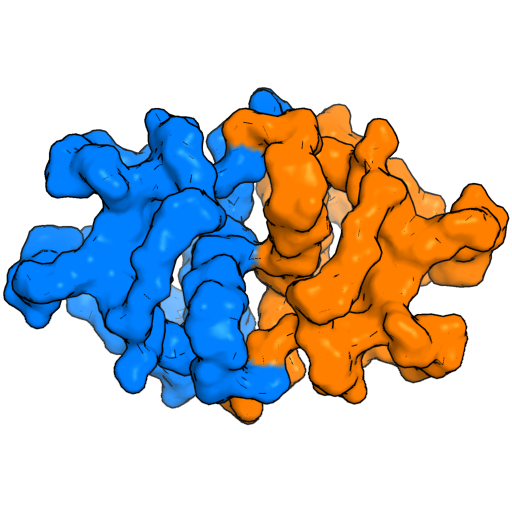 117 ? -4.461 -20.953 5.273 1 96.94 117 ASP A O 1
ATOM 941 N N . THR A 1 118 ? -4.898 -20.828 3.066 1 98.19 118 THR A N 1
ATOM 942 C CA . THR A 1 118 ? -3.969 -19.719 2.883 1 98.19 118 THR A CA 1
ATOM 943 C C . THR A 1 118 ? -4.641 -18.562 2.137 1 98.19 118 THR A C 1
ATOM 945 O O . THR A 1 118 ? -3.986 -17.844 1.383 1 98.19 118 THR A O 1
ATOM 948 N N . CYS A 1 119 ? -5.926 -18.469 2.289 1 98.31 119 CYS A N 1
ATOM 949 C CA . CYS A 1 119 ? -6.645 -17.281 1.825 1 98.31 119 CYS A CA 1
ATOM 950 C C . CYS A 1 119 ? -6.617 -16.188 2.877 1 98.31 119 CYS A C 1
ATOM 952 O O . CYS A 1 119 ? -7.066 -16.391 4.008 1 98.31 119 CYS A O 1
ATOM 954 N N . LEU A 1 120 ? -6.086 -15.039 2.512 1 98 120 LEU A N 1
ATOM 955 C CA . LEU A 1 120 ? -5.934 -13.977 3.504 1 98 120 LEU A CA 1
ATOM 956 C C . LEU A 1 120 ? -6.805 -12.773 3.156 1 98 120 LEU A C 1
ATOM 958 O O . LEU A 1 120 ? -7.078 -12.523 1.98 1 98 120 LEU A O 1
ATOM 962 N N . ARG A 1 121 ? -7.184 -12.07 4.133 1 98.06 121 ARG A N 1
ATOM 963 C CA . ARG A 1 121 ? -8 -10.867 4.031 1 98.06 121 ARG A CA 1
ATOM 964 C C . ARG A 1 121 ? -7.254 -9.656 4.574 1 98.06 121 ARG A C 1
ATOM 966 O O . ARG A 1 121 ? -6.578 -9.742 5.602 1 98.06 121 ARG A O 1
ATOM 973 N N . VAL A 1 122 ? -7.34 -8.625 3.881 1 98.56 122 VAL A N 1
ATOM 974 C CA . VAL A 1 122 ? -6.973 -7.32 4.426 1 98.56 122 VAL A CA 1
ATOM 975 C C . VAL A 1 122 ? -8.219 -6.625 4.973 1 98.56 122 VAL A C 1
ATOM 977 O O . VAL A 1 122 ? -9.117 -6.262 4.215 1 98.56 122 VAL A O 1
ATOM 980 N N . PRO A 1 123 ? -8.273 -6.465 6.27 1 98.25 123 PRO A N 1
ATOM 981 C CA . PRO A 1 123 ? -9.5 -5.941 6.875 1 98.25 123 PRO A CA 1
ATOM 982 C C . PRO A 1 123 ? -9.875 -4.559 6.348 1 98.25 123 PRO A C 1
ATOM 984 O O . PRO A 1 123 ? -8.992 -3.73 6.094 1 98.25 123 PRO A O 1
ATOM 987 N N . MET A 1 124 ? -11.133 -4.281 6.199 1 97.69 124 MET A N 1
ATOM 988 C CA . MET A 1 124 ? -11.656 -3.006 5.711 1 97.69 124 MET A CA 1
ATOM 989 C C . MET A 1 124 ? -13.062 -2.75 6.246 1 97.69 124 MET A C 1
ATOM 991 O O . MET A 1 124 ? -13.664 -3.631 6.863 1 97.69 124 MET A O 1
ATOM 995 N N . THR A 1 125 ? -13.562 -1.58 5.988 1 96.25 125 THR A N 1
ATOM 996 C CA . THR A 1 125 ? -14.961 -1.265 6.266 1 96.25 125 THR A CA 1
ATOM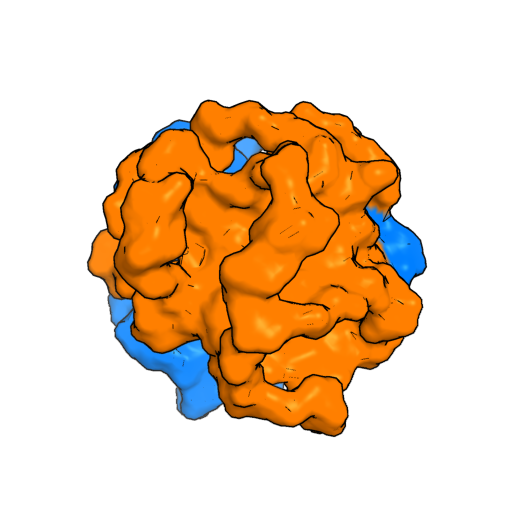 997 C C . THR A 1 125 ? -15.867 -1.808 5.168 1 96.25 125 THR A C 1
ATOM 999 O O . THR A 1 125 ? -15.391 -2.391 4.191 1 96.25 125 THR A O 1
ATOM 1002 N N . ASP A 1 126 ? -17.172 -1.561 5.34 1 95.25 126 ASP A N 1
ATOM 1003 C CA . ASP A 1 126 ? -18.141 -1.991 4.34 1 95.25 126 ASP A CA 1
ATOM 1004 C C . ASP A 1 126 ? -18.422 -0.875 3.336 1 95.25 126 ASP A C 1
ATOM 1006 O O . ASP A 1 126 ? -19.344 -0.987 2.52 1 95.25 126 ASP A O 1
ATOM 1010 N N . LYS A 1 127 ? -17.625 0.194 3.398 1 94.81 127 LYS A N 1
ATOM 1011 C CA . LYS A 1 127 ? -17.891 1.354 2.551 1 94.81 127 LYS A CA 1
ATOM 1012 C C . LYS A 1 127 ? -17.266 1.181 1.171 1 94.81 127 LYS A C 1
ATOM 1014 O O . LYS A 1 127 ? -17.594 1.916 0.238 1 94.81 127 LYS A O 1
ATOM 1019 N N . VAL A 1 128 ? -16.375 0.25 1.042 1 94.69 128 VAL A N 1
ATOM 1020 C CA . VAL A 1 128 ? -15.719 -0.01 -0.235 1 94.69 128 VAL A CA 1
ATOM 1021 C C . VAL A 1 128 ? -15.836 -1.491 -0.587 1 94.69 128 VAL A C 1
ATOM 1023 O O . VAL A 1 128 ? -15.961 -2.338 0.301 1 94.69 128 VAL A O 1
ATOM 1026 N N . ARG A 1 129 ? -15.773 -1.793 -1.796 1 93.38 129 ARG A N 1
ATOM 1027 C CA . ARG A 1 129 ? -15.75 -3.186 -2.232 1 93.38 129 ARG A CA 1
ATOM 1028 C C . ARG A 1 129 ? -14.367 -3.801 -2.043 1 93.38 129 ARG A C 1
ATOM 1030 O O . ARG A 1 129 ? -14.25 -5.008 -1.814 1 93.38 129 ARG A O 1
ATOM 1037 N N . SER A 1 130 ? -13.383 -2.912 -2.271 1 95.44 130 SER A N 1
ATOM 1038 C CA . SER A 1 130 ? -12.008 -3.387 -2.129 1 95.44 130 SER A CA 1
ATOM 1039 C C . SER A 1 130 ? -11.031 -2.223 -2.021 1 95.44 130 SER A C 1
ATOM 1041 O O . SER A 1 130 ? -11.383 -1.077 -2.307 1 95.44 130 SER A O 1
ATOM 1043 N N . LEU A 1 131 ? -9.812 -2.604 -1.612 1 97 131 LEU A N 1
ATOM 1044 C CA . LEU A 1 131 ? -8.672 -1.693 -1.712 1 97 131 LEU A CA 1
ATOM 1045 C C . LEU A 1 131 ? -8.109 -1.68 -3.129 1 97 131 LEU A C 1
ATOM 1047 O O . LEU A 1 131 ? -8.461 -2.533 -3.947 1 97 131 LEU A O 1
ATOM 1051 N N . ASN A 1 132 ? -7.324 -0.612 -3.453 1 97.12 132 ASN A N 1
ATOM 1052 C CA . ASN A 1 132 ? -6.523 -0.607 -4.672 1 97.12 132 ASN A CA 1
ATOM 1053 C C . ASN A 1 132 ? -5.555 -1.786 -4.711 1 97.12 132 ASN A C 1
ATOM 1055 O O . ASN A 1 132 ? -4.961 -2.139 -3.691 1 97.12 132 ASN A O 1
ATOM 1059 N N . LEU A 1 133 ? -5.387 -2.363 -5.852 1 98.25 133 LEU A N 1
ATOM 1060 C CA . LEU A 1 133 ? -4.586 -3.572 -6.004 1 98.25 133 LEU A CA 1
ATOM 1061 C C . LEU A 1 133 ? -3.156 -3.344 -5.52 1 98.25 133 LEU A C 1
ATOM 1063 O O . LEU A 1 133 ? -2.623 -4.148 -4.75 1 98.25 133 LEU A O 1
ATOM 1067 N N . SER A 1 134 ? -2.51 -2.268 -5.957 1 98.31 134 SER A N 1
ATOM 1068 C CA . SER A 1 134 ? -1.122 -2.031 -5.574 1 98.31 134 SER A CA 1
ATOM 1069 C C . SER A 1 134 ? -1 -1.781 -4.074 1 98.31 134 SER A C 1
ATOM 1071 O O . SER A 1 134 ? -0.02 -2.193 -3.449 1 98.31 134 SER A O 1
ATOM 1073 N N . ASN A 1 135 ? -1.996 -1.033 -3.486 1 98.56 135 ASN A N 1
ATOM 1074 C CA . ASN A 1 135 ? -2.018 -0.827 -2.043 1 98.56 135 ASN A CA 1
ATOM 1075 C C . ASN A 1 135 ? -2.154 -2.146 -1.289 1 98.56 135 ASN A C 1
ATOM 1077 O O . ASN A 1 135 ? -1.472 -2.369 -0.288 1 98.56 135 ASN A O 1
ATOM 1081 N N . SER A 1 136 ? -2.996 -3.027 -1.775 1 98.75 136 SER A N 1
ATOM 1082 C CA . SER A 1 136 ? -3.17 -4.336 -1.152 1 98.75 136 SER A CA 1
ATOM 1083 C C . SER A 1 136 ? -1.866 -5.125 -1.149 1 98.75 136 SER A C 1
ATOM 1085 O O . SER A 1 136 ? -1.477 -5.688 -0.123 1 98.75 136 SER A O 1
ATOM 1087 N N . ALA A 1 137 ? -1.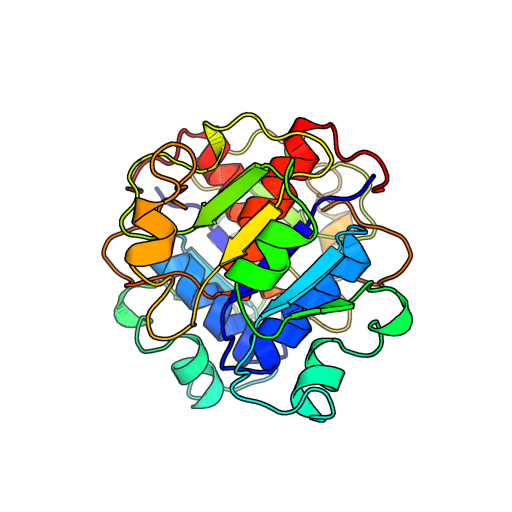24 -5.156 -2.283 1 98.88 137 ALA A N 1
ATOM 1088 C CA . ALA A 1 137 ? 0.023 -5.879 -2.406 1 98.88 137 ALA A CA 1
ATOM 1089 C C . ALA A 1 137 ? 1.076 -5.305 -1.461 1 98.88 137 ALA A C 1
ATOM 1091 O O . ALA A 1 137 ? 1.787 -6.055 -0.788 1 98.88 137 ALA A O 1
ATOM 1092 N N . ALA A 1 138 ? 1.15 -3.988 -1.398 1 98.88 138 ALA A N 1
ATOM 1093 C CA . ALA A 1 138 ? 2.123 -3.312 -0.544 1 98.88 138 ALA A CA 1
ATOM 1094 C C . ALA A 1 138 ? 1.885 -3.643 0.927 1 98.88 138 ALA A C 1
ATOM 1096 O O . ALA A 1 138 ? 2.828 -3.934 1.665 1 98.88 138 ALA A O 1
ATOM 1097 N N . ILE A 1 139 ? 0.615 -3.629 1.363 1 98.88 139 ILE A N 1
ATOM 1098 C CA . ILE A 1 139 ? 0.242 -3.926 2.742 1 98.88 139 ILE A CA 1
ATOM 1099 C C . ILE A 1 139 ? 0.7 -5.336 3.107 1 98.88 139 ILE A C 1
ATOM 1101 O O . ILE A 1 139 ? 1.361 -5.535 4.129 1 98.88 139 ILE A O 1
ATOM 1105 N N . VAL A 1 140 ? 0.427 -6.281 2.281 1 98.94 140 VAL A N 1
ATOM 1106 C CA . VAL A 1 140 ? 0.677 -7.688 2.584 1 98.94 140 VAL A CA 1
ATOM 1107 C C . VAL A 1 140 ? 2.18 -7.961 2.561 1 98.94 140 VAL A C 1
ATOM 1109 O O . VAL A 1 140 ? 2.717 -8.586 3.477 1 98.94 140 VAL A O 1
ATOM 1112 N N . ILE A 1 141 ? 2.902 -7.473 1.549 1 98.81 141 ILE A N 1
ATOM 1113 C CA . ILE A 1 141 ? 4.32 -7.777 1.413 1 98.81 141 ILE A CA 1
ATOM 1114 C C . ILE A 1 141 ? 5.098 -7.148 2.568 1 98.81 141 ILE A C 1
ATOM 1116 O O . ILE A 1 141 ? 6.059 -7.738 3.07 1 98.81 141 ILE A O 1
ATOM 1120 N N . TYR A 1 142 ? 4.711 -6.016 3.031 1 98.75 142 TYR A N 1
ATOM 1121 C CA . TYR A 1 142 ? 5.445 -5.367 4.109 1 98.75 142 TYR A CA 1
ATOM 1122 C C . TYR A 1 142 ? 5.141 -6.023 5.449 1 98.75 142 TYR A C 1
ATOM 1124 O O . TYR A 1 142 ? 5.953 -5.969 6.375 1 98.75 142 TYR A O 1
ATOM 1132 N N . GLU A 1 143 ? 3.898 -6.605 5.605 1 98.75 143 GLU A N 1
ATOM 1133 C CA . GLU A 1 143 ? 3.689 -7.469 6.766 1 98.75 143 GLU A CA 1
ATOM 1134 C C . GLU A 1 143 ? 4.648 -8.656 6.75 1 98.75 143 GLU A C 1
ATOM 1136 O O . GLU A 1 143 ? 5.207 -9.023 7.789 1 98.75 143 GLU A O 1
ATOM 1141 N N . ALA A 1 144 ? 4.805 -9.266 5.621 1 98.62 144 ALA A N 1
ATOM 1142 C CA . ALA A 1 144 ? 5.746 -10.375 5.508 1 98.62 144 ALA A CA 1
ATOM 1143 C C . ALA A 1 144 ? 7.156 -9.945 5.906 1 98.62 144 ALA A C 1
ATOM 1145 O O . ALA A 1 144 ? 7.816 -10.625 6.695 1 98.62 144 ALA A O 1
ATOM 1146 N N . PHE A 1 145 ? 7.594 -8.828 5.41 1 98.31 145 PHE A N 1
ATOM 1147 C CA . PHE A 1 145 ? 8.93 -8.328 5.727 1 98.31 145 PHE A CA 1
ATOM 1148 C C . PHE A 1 145 ? 9.039 -7.969 7.203 1 98.31 145 PHE A C 1
ATOM 1150 O O . PHE A 1 145 ? 10.078 -8.188 7.828 1 98.31 145 PHE A O 1
ATOM 1157 N N . ARG A 1 146 ? 7.988 -7.324 7.746 1 97.69 146 ARG A N 1
ATOM 1158 C CA . ARG A 1 146 ? 7.984 -7.023 9.172 1 97.69 146 ARG A CA 1
ATOM 1159 C C . ARG A 1 146 ? 8.242 -8.281 10 1 97.69 146 ARG A C 1
ATOM 1161 O O . ARG A 1 146 ? 9.016 -8.25 10.953 1 97.69 146 ARG A O 1
ATOM 1168 N N . GLN A 1 147 ? 7.656 -9.359 9.594 1 97.88 147 GLN A N 1
ATOM 1169 C CA . GLN A 1 147 ? 7.723 -10.602 10.359 1 97.88 147 GLN A CA 1
ATOM 1170 C C . GLN A 1 147 ? 9.133 -11.188 10.336 1 97.88 147 GLN A C 1
ATOM 1172 O O . GLN A 1 147 ? 9.523 -11.922 11.242 1 97.88 147 GLN A O 1
ATOM 1177 N N . ILE A 1 148 ? 9.898 -10.859 9.352 1 96.31 148 ILE A N 1
ATOM 1178 C CA . ILE A 1 148 ? 11.242 -11.422 9.289 1 96.31 148 ILE A CA 1
ATOM 1179 C C . ILE A 1 148 ? 12.266 -10.336 9.617 1 96.31 148 ILE A C 1
ATOM 1181 O O . ILE A 1 148 ? 13.445 -10.469 9.273 1 96.31 148 ILE A O 1
ATOM 1185 N N . GLY A 1 149 ? 11.797 -9.227 10.141 1 95.44 149 GLY A N 1
ATOM 1186 C CA . GLY A 1 149 ? 12.672 -8.172 10.633 1 95.44 149 GLY A CA 1
ATOM 1187 C C . GLY A 1 149 ? 13.266 -7.32 9.523 1 95.44 149 GLY A C 1
ATOM 1188 O O . GLY A 1 149 ? 14.398 -6.852 9.625 1 95.44 149 GLY A O 1
ATOM 1189 N N . PHE A 1 150 ? 12.57 -7.234 8.375 1 96.56 150 PHE A N 1
ATOM 1190 C CA . PHE A 1 150 ? 12.961 -6.43 7.23 1 96.56 150 PHE A CA 1
ATOM 1191 C C . PHE A 1 150 ? 14.344 -6.832 6.734 1 96.56 150 PHE A C 1
ATOM 1193 O O . PHE A 1 150 ? 15.156 -5.977 6.367 1 96.56 150 PHE A O 1
ATOM 1200 N N . ALA A 1 151 ? 14.617 -8.086 6.742 1 92.75 151 ALA A N 1
ATOM 1201 C CA . ALA A 1 151 ? 15.906 -8.586 6.273 1 92.75 151 ALA A CA 1
ATOM 1202 C C . ALA A 1 151 ? 16.188 -8.133 4.848 1 92.75 151 ALA A C 1
ATOM 1204 O O . ALA A 1 151 ? 15.352 -8.297 3.959 1 92.75 151 ALA A O 1
ATOM 1205 N N . GLY A 1 152 ? 17.312 -7.461 4.684 1 91.62 152 GLY A N 1
ATOM 1206 C CA . GLY A 1 152 ? 17.734 -7.023 3.367 1 91.62 152 GLY A CA 1
ATOM 1207 C C . GLY A 1 152 ? 17.266 -5.625 3.02 1 91.62 152 GLY A C 1
ATOM 1208 O O . GLY A 1 152 ? 17.562 -5.113 1.939 1 91.62 152 GLY A O 1
ATOM 1209 N N . LEU A 1 153 ? 16.484 -5.035 3.879 1 94.38 153 LEU A N 1
ATOM 1210 C CA . LEU A 1 153 ? 16 -3.678 3.678 1 94.38 153 LEU A CA 1
ATOM 1211 C C . LEU A 1 153 ? 16.625 -2.717 4.676 1 94.38 153 LEU A C 1
ATOM 1213 O O . LEU A 1 153 ? 17.094 -3.137 5.734 1 94.38 153 LEU A O 1
ATOM 1217 N N . GLU A 1 154 ? 16.719 -1.387 4.281 1 89.19 154 GLU A N 1
ATOM 1218 C CA . GLU A 1 154 ? 17.281 -0.367 5.16 1 89.19 154 GLU A CA 1
ATOM 1219 C C . GLU A 1 154 ? 16.297 0.769 5.395 1 89.19 154 GLU A C 1
ATOM 1221 O O . GLU A 1 154 ? 15.469 1.068 4.531 1 89.19 154 GLU A O 1
ATOM 1226 N N . MET B 1 1 ? -13.023 7.219 17.047 1 58.12 1 MET B N 1
ATOM 1227 C CA . MET B 1 1 ? -11.844 8.062 16.844 1 58.12 1 MET B CA 1
ATOM 1228 C C . MET B 1 1 ? -10.891 7.441 15.828 1 58.12 1 MET B C 1
ATOM 1230 O O . MET B 1 1 ? -10.547 6.262 15.93 1 58.12 1 MET B O 1
ATOM 1234 N N . ALA B 1 2 ? -10.719 7.945 14.594 1 86.69 2 ALA B N 1
ATOM 1235 C CA . ALA B 1 2 ? -10.094 7.348 13.422 1 86.69 2 ALA B CA 1
ATOM 1236 C C . ALA B 1 2 ? -8.711 7.938 13.172 1 86.69 2 ALA B C 1
ATOM 1238 O O . ALA B 1 2 ? -8.422 9.055 13.609 1 86.69 2 ALA B O 1
ATOM 1239 N N . PHE B 1 3 ? -7.699 7.23 12.789 1 98.38 3 PHE B N 1
ATOM 1240 C CA . PHE B 1 3 ? -6.395 7.684 12.32 1 98.38 3 PHE B CA 1
ATOM 1241 C C . PHE B 1 3 ? -6.547 8.75 11.234 1 98.38 3 PHE B C 1
ATOM 1243 O O . PHE B 1 3 ? -7.637 8.922 10.68 1 98.38 3 PHE B O 1
ATOM 1250 N N . HIS B 1 4 ? -5.488 9.562 11.086 1 98.81 4 HIS B N 1
ATOM 1251 C CA . HIS B 1 4 ? -5.457 10.648 10.117 1 98.81 4 HIS B CA 1
ATOM 1252 C C . HIS B 1 4 ? -4.301 10.484 9.133 1 98.81 4 HIS B C 1
ATOM 1254 O O . HIS B 1 4 ? -3.18 10.172 9.539 1 98.81 4 HIS B O 1
ATOM 1260 N N . ILE B 1 5 ? -4.574 10.664 7.871 1 98.88 5 ILE B N 1
ATOM 1261 C CA . ILE B 1 5 ? -3.535 10.789 6.859 1 98.88 5 ILE B CA 1
ATOM 1262 C C . ILE B 1 5 ? -3.451 12.242 6.391 1 98.88 5 ILE B C 1
ATOM 1264 O O . ILE B 1 5 ? -4.469 12.852 6.055 1 98.88 5 ILE B O 1
ATOM 1268 N N . VAL B 1 6 ? -2.279 12.773 6.402 1 98.94 6 VAL B N 1
ATOM 1269 C CA . VAL B 1 6 ? -2.029 14.133 5.934 1 98.94 6 VAL B CA 1
ATOM 1270 C C . VAL B 1 6 ? -1.148 14.094 4.688 1 98.94 6 VAL B C 1
ATOM 1272 O O . VAL B 1 6 ? -0.051 13.531 4.711 1 98.94 6 VAL B O 1
ATOM 1275 N N . LEU B 1 7 ? -1.603 14.672 3.615 1 98.88 7 LEU B N 1
ATOM 1276 C CA . LEU B 1 7 ? -0.797 14.875 2.416 1 98.88 7 LEU B CA 1
ATOM 1277 C C . LEU B 1 7 ? -0.384 16.344 2.281 1 98.88 7 LEU B C 1
ATOM 1279 O O . LEU B 1 7 ? -1.229 17.203 2.066 1 98.88 7 LEU B O 1
ATOM 1283 N N . VAL B 1 8 ? 0.884 16.562 2.426 1 98.88 8 VAL B N 1
ATOM 1284 C CA . VAL B 1 8 ? 1.402 17.922 2.275 1 98.88 8 VAL B CA 1
ATOM 1285 C C . VAL B 1 8 ? 1.742 18.188 0.811 1 98.88 8 VAL B C 1
ATOM 1287 O O . VAL B 1 8 ? 2.684 17.609 0.27 1 98.88 8 VAL B O 1
ATOM 1290 N N . GLU B 1 9 ? 0.964 19 0.165 1 98.56 9 GLU B N 1
ATOM 1291 C CA . GLU B 1 9 ? 1.152 19.469 -1.202 1 98.56 9 GLU B CA 1
ATOM 1292 C C . GLU B 1 9 ? 1.233 18.297 -2.184 1 98.56 9 GLU B C 1
ATOM 1294 O O . GLU B 1 9 ? 2.162 18.234 -2.99 1 98.56 9 GLU B O 1
ATOM 1299 N N . PRO B 1 10 ? 0.254 17.438 -2.135 1 98.19 10 PRO B N 1
ATOM 1300 C CA . PRO B 1 10 ? 0.275 16.344 -3.105 1 98.19 10 PRO B CA 1
ATOM 1301 C C . PRO B 1 10 ? 0.175 16.828 -4.551 1 98.19 10 PRO B C 1
ATOM 1303 O O . PRO B 1 10 ? -0.534 17.797 -4.832 1 98.19 10 PRO B O 1
ATOM 1306 N N . GLU B 1 11 ? 0.796 16.109 -5.516 1 97.31 11 GLU B N 1
ATOM 1307 C CA . GLU B 1 11 ? 0.95 16.609 -6.879 1 97.31 11 GLU B CA 1
ATOM 1308 C C . GLU B 1 11 ? 0.155 15.75 -7.867 1 97.31 11 GLU B C 1
ATOM 1310 O O . GLU B 1 11 ? -0.246 16.234 -8.93 1 97.31 11 GLU B O 1
ATOM 1315 N N . ILE B 1 12 ? 0.006 14.5 -7.602 1 94.88 12 ILE B N 1
ATOM 1316 C CA . ILE B 1 12 ? -0.539 13.547 -8.562 1 94.88 12 ILE B CA 1
ATOM 1317 C C . ILE B 1 12 ? -1.936 13.117 -8.125 1 94.88 12 ILE B C 1
ATOM 1319 O O . ILE B 1 12 ? -2.088 12.43 -7.113 1 94.88 12 ILE B O 1
ATOM 1323 N N . PRO B 1 13 ? -2.932 13.445 -8.852 1 95.25 13 PRO B N 1
ATOM 1324 C CA . PRO B 1 13 ? -4.312 13.172 -8.445 1 95.25 13 PRO B CA 1
ATOM 1325 C C . PRO B 1 13 ? -4.586 11.688 -8.242 1 95.25 13 PRO B C 1
ATOM 1327 O O . PRO B 1 13 ? -5.336 11.305 -7.34 1 95.25 13 PRO B O 1
ATOM 1330 N N . ALA B 1 14 ? -4.008 10.789 -9.047 1 93.44 14 ALA B N 1
ATOM 1331 C CA . ALA B 1 14 ? -4.23 9.352 -8.93 1 93.44 14 ALA B CA 1
ATOM 1332 C C . ALA B 1 14 ? -3.799 8.836 -7.562 1 93.44 14 ALA B C 1
ATOM 1334 O O . ALA B 1 14 ? -4.477 8 -6.961 1 93.44 14 ALA B O 1
ATOM 1335 N N . ASN B 1 15 ? -2.68 9.352 -7.043 1 96.38 15 ASN B N 1
ATOM 1336 C CA . ASN B 1 15 ? -2.213 8.969 -5.715 1 96.38 15 ASN B CA 1
ATOM 1337 C C . ASN B 1 15 ? -3.189 9.406 -4.629 1 96.38 15 ASN B C 1
ATOM 1339 O O . ASN B 1 15 ? -3.527 8.625 -3.736 1 96.38 15 ASN B O 1
ATOM 1343 N N . THR B 1 16 ? -3.598 10.641 -4.727 1 97.31 16 THR B N 1
ATOM 1344 C CA . THR B 1 16 ? -4.547 11.164 -3.752 1 97.31 16 THR B CA 1
ATOM 1345 C C . THR B 1 16 ? -5.859 10.391 -3.801 1 97.31 16 THR B C 1
ATOM 1347 O O . THR B 1 16 ? -6.434 10.07 -2.76 1 97.31 16 THR B O 1
ATOM 1350 N N . GLY B 1 17 ? -6.32 10.086 -5.012 1 96.31 17 GLY B N 1
ATOM 1351 C CA . GLY B 1 17 ? -7.523 9.273 -5.148 1 96.31 17 GLY B CA 1
ATOM 1352 C C . GLY B 1 17 ? -7.395 7.902 -4.516 1 96.31 17 GLY B C 1
ATOM 1353 O O . GLY B 1 17 ? -8.305 7.449 -3.814 1 96.31 17 GLY B O 1
ATOM 1354 N N . ASN B 1 18 ? -6.293 7.223 -4.762 1 96.81 18 ASN B N 1
ATOM 1355 C CA . ASN B 1 18 ? -6.051 5.906 -4.172 1 96.81 18 ASN B CA 1
ATOM 1356 C C . ASN B 1 18 ? -5.984 5.98 -2.65 1 96.81 18 ASN B C 1
ATOM 1358 O O . ASN B 1 18 ? -6.449 5.07 -1.961 1 96.81 18 ASN B O 1
ATOM 1362 N N . ILE B 1 19 ? -5.395 7.008 -2.135 1 98.12 19 ILE B N 1
ATOM 1363 C CA . ILE B 1 19 ? -5.312 7.195 -0.69 1 98.12 19 ILE B CA 1
ATOM 1364 C C . ILE B 1 19 ? -6.707 7.461 -0.125 1 98.12 19 ILE B C 1
ATOM 1366 O O . ILE B 1 19 ? -7.055 6.957 0.946 1 98.12 19 ILE B O 1
ATOM 1370 N N . ALA B 1 20 ? -7.484 8.25 -0.812 1 97.06 20 ALA B N 1
ATOM 1371 C CA . ALA B 1 20 ? -8.867 8.477 -0.4 1 97.06 20 ALA B CA 1
ATOM 1372 C C . ALA B 1 20 ? -9.625 7.156 -0.3 1 97.06 20 ALA B C 1
ATOM 1374 O O . ALA B 1 20 ? -10.398 6.945 0.638 1 97.06 20 ALA B O 1
ATOM 1375 N N . ARG B 1 21 ? -9.438 6.328 -1.258 1 97.31 21 ARG B N 1
ATOM 1376 C CA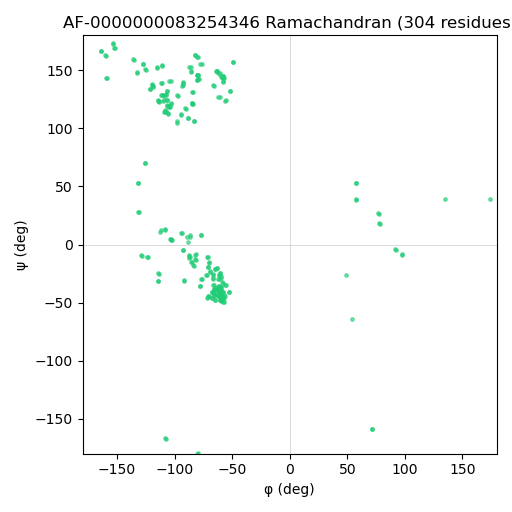 . ARG B 1 21 ? -10.055 5.008 -1.209 1 97.31 21 ARG B CA 1
ATOM 1377 C C . ARG B 1 21 ? -9.609 4.238 0.028 1 97.31 21 ARG B C 1
ATOM 1379 O O . ARG B 1 21 ? -10.414 3.561 0.67 1 97.31 21 ARG B O 1
ATOM 1386 N N . THR B 1 22 ? -8.336 4.266 0.332 1 98.19 22 THR B N 1
ATOM 1387 C CA . THR B 1 22 ? -7.828 3.648 1.552 1 98.19 22 THR B CA 1
ATOM 1388 C C . THR B 1 22 ? -8.5 4.246 2.783 1 98.19 22 THR B C 1
ATOM 1390 O O . THR B 1 22 ? -8.844 3.527 3.723 1 98.19 22 THR B O 1
ATOM 1393 N N . CYS B 1 23 ? -8.688 5.551 2.785 1 98 23 CYS B N 1
ATOM 1394 C CA . CYS B 1 23 ? -9.375 6.207 3.891 1 98 23 CYS B CA 1
ATOM 1395 C C . CYS B 1 23 ? -10.805 5.703 4.02 1 98 23 CYS B C 1
ATOM 1397 O O . CYS B 1 23 ? -11.281 5.441 5.129 1 98 23 CYS B O 1
ATOM 1399 N N . ALA B 1 24 ? -11.492 5.574 2.92 1 97.06 24 ALA B N 1
ATOM 1400 C CA . ALA B 1 24 ? -12.836 5.016 2.939 1 97.06 24 ALA B CA 1
ATOM 1401 C C . ALA B 1 24 ? -12.836 3.592 3.486 1 97.06 24 ALA B C 1
ATOM 1403 O O . ALA B 1 24 ? -13.711 3.219 4.27 1 97.06 24 ALA B O 1
ATOM 1404 N N . ALA B 1 25 ? -11.844 2.848 3.127 1 97.38 25 ALA B N 1
ATOM 1405 C CA . ALA B 1 25 ? -11.727 1.442 3.504 1 97.38 25 ALA B CA 1
ATOM 1406 C C . ALA B 1 25 ? -11.414 1.296 4.988 1 97.38 25 ALA B C 1
ATOM 1408 O O . ALA B 1 25 ? -11.648 0.239 5.578 1 97.38 25 ALA B O 1
ATOM 1409 N N . THR B 1 26 ? -10.914 2.336 5.613 1 98 26 THR B N 1
ATOM 1410 C CA . THR B 1 26 ? -10.398 2.16 6.969 1 98 26 THR B CA 1
ATOM 1411 C C . THR B 1 26 ? -11.094 3.109 7.938 1 98 26 THR B C 1
ATOM 1413 O O . THR B 1 26 ? -10.891 3.031 9.148 1 98 26 THR B O 1
ATOM 1416 N N . GLY B 1 27 ? -11.828 4.039 7.426 1 97.06 27 GLY B N 1
ATOM 1417 C CA . GLY B 1 27 ? -12.422 5.055 8.281 1 97.06 27 GLY B CA 1
ATOM 1418 C C . GLY B 1 27 ? -11.445 6.133 8.703 1 97.06 27 GLY B C 1
ATOM 1419 O O . GLY B 1 27 ? -11.695 6.863 9.664 1 97.06 27 GLY B O 1
ATOM 1420 N N . THR B 1 28 ? -10.352 6.266 8.047 1 98.19 28 THR B N 1
ATOM 1421 C CA . THR B 1 28 ? -9.305 7.246 8.32 1 98.19 28 THR B CA 1
ATOM 1422 C C . THR B 1 28 ? -9.68 8.609 7.73 1 98.19 28 THR B C 1
ATOM 1424 O O . THR B 1 28 ? -10.234 8.68 6.637 1 98.19 28 THR B O 1
ATOM 1427 N N . HIS B 1 29 ? -9.359 9.633 8.438 1 98.25 29 HIS B N 1
ATOM 1428 C CA . HIS B 1 29 ? -9.555 10.977 7.91 1 98.25 29 HIS B CA 1
ATOM 1429 C C . HIS B 1 29 ? -8.438 11.367 6.949 1 98.25 29 HIS B C 1
ATOM 1431 O O . HIS B 1 29 ? -7.277 11.008 7.164 1 98.25 29 HIS B O 1
ATOM 1437 N N . LEU B 1 30 ? -8.844 12.148 5.945 1 98.19 30 LEU B N 1
ATOM 1438 C CA . LEU B 1 30 ? -7.871 12.633 4.965 1 98.19 30 LEU B CA 1
ATOM 1439 C C . LEU B 1 30 ? -7.707 14.141 5.059 1 98.19 30 LEU B C 1
ATOM 1441 O O . LEU B 1 30 ? -8.688 14.883 4.953 1 98.19 30 LEU B O 1
ATOM 1445 N N . HIS B 1 31 ? -6.469 14.578 5.277 1 98.69 31 HIS B N 1
ATOM 1446 C CA . HIS B 1 31 ? -6.129 16 5.273 1 98.69 31 HIS B CA 1
ATOM 1447 C C . HIS B 1 31 ? -5.281 16.359 4.062 1 98.69 31 HIS B C 1
ATOM 1449 O O . HIS B 1 31 ? -4.223 15.766 3.836 1 98.69 31 HIS B O 1
ATOM 1455 N N . LEU B 1 32 ? -5.773 17.312 3.297 1 98.38 32 LEU B N 1
ATOM 1456 C CA . LEU B 1 32 ? -5.051 17.844 2.143 1 98.38 32 LEU B CA 1
ATOM 1457 C C . LEU B 1 32 ? -4.52 19.25 2.426 1 98.38 32 LEU B C 1
ATOM 1459 O O . LEU B 1 32 ? -5.297 20.188 2.637 1 98.38 32 LEU B O 1
ATOM 1463 N N . VAL B 1 33 ? -3.236 19.328 2.434 1 98.81 33 VAL B N 1
ATOM 1464 C CA . VAL B 1 33 ? -2.594 20.609 2.697 1 98.81 33 VAL B CA 1
ATOM 1465 C C . VAL B 1 33 ? -2.205 21.281 1.38 1 98.81 33 VAL B C 1
ATOM 1467 O O . VAL B 1 33 ? -1.49 20.688 0.567 1 98.81 33 VAL B O 1
ATOM 1470 N N . ARG B 1 34 ? -2.57 22.469 1.146 1 97.94 34 ARG B N 1
ATOM 1471 C CA . ARG B 1 34 ? -2.311 23.234 -0.067 1 97.94 34 ARG B CA 1
ATOM 1472 C C . ARG B 1 34 ? -0.869 23.734 -0.1 1 97.94 34 ARG B C 1
ATOM 1474 O O . ARG B 1 34 ? -0.214 23.828 0.94 1 97.94 34 ARG B O 1
ATOM 1481 N N . PRO B 1 35 ? -0.388 23.984 -1.336 1 98.06 35 PRO B N 1
ATOM 1482 C CA . PRO B 1 35 ? -1.082 23.906 -2.623 1 98.06 35 PRO B CA 1
ATOM 1483 C C . PRO B 1 35 ? -1.171 22.484 -3.164 1 98.06 35 PRO B C 1
ATOM 1485 O O . PRO B 1 35 ? -0.252 21.688 -2.965 1 98.06 35 PRO B O 1
ATOM 1488 N N . LEU B 1 36 ? -2.264 22.188 -3.84 1 97.38 36 LEU B N 1
ATOM 1489 C CA . LEU B 1 36 ? -2.441 20.906 -4.523 1 97.38 36 LEU B CA 1
ATOM 1490 C C . LEU B 1 36 ? -1.978 21 -5.973 1 97.38 36 LEU B C 1
ATOM 1492 O O . LEU B 1 36 ? -2.191 22.016 -6.637 1 97.38 36 LEU B O 1
ATOM 1496 N N . GLY B 1 37 ? -1.343 20.016 -6.434 1 96.25 37 GLY B N 1
ATOM 1497 C CA . GLY B 1 37 ? -0.904 19.984 -7.82 1 96.25 37 GLY B CA 1
ATOM 1498 C C . GLY B 1 37 ? -2.021 19.656 -8.789 1 96.25 37 GLY B C 1
ATOM 1499 O O . GLY B 1 37 ? -1.768 19.359 -9.961 1 96.25 37 GLY B O 1
ATOM 1500 N N . PHE B 1 38 ? -3.25 19.609 -8.328 1 94.94 38 PHE B N 1
ATOM 1501 C CA . PHE B 1 38 ? -4.43 19.25 -9.109 1 94.94 38 PHE B CA 1
ATOM 1502 C C . PHE B 1 38 ? -5.676 19.922 -8.547 1 94.94 38 PHE B C 1
ATOM 1504 O O . PHE B 1 38 ? -5.633 20.516 -7.469 1 94.94 38 PHE B O 1
ATOM 1511 N N . ASN B 1 39 ? -6.719 19.828 -9.312 1 92.19 39 ASN B N 1
ATOM 1512 C CA . ASN B 1 39 ? -8.031 20.234 -8.82 1 92.19 39 ASN B CA 1
ATOM 1513 C C . ASN B 1 39 ? -8.789 19.062 -8.219 1 92.19 39 ASN B C 1
ATOM 1515 O O . ASN B 1 39 ? -8.766 17.953 -8.766 1 92.19 39 ASN B O 1
ATOM 1519 N N . THR B 1 40 ? -9.414 19.281 -7.125 1 86 40 THR B N 1
ATOM 1520 C CA . THR B 1 40 ? -10.102 18.172 -6.449 1 86 40 THR B CA 1
ATOM 1521 C C . THR B 1 40 ? -11.328 17.734 -7.238 1 86 40 THR B C 1
ATOM 1523 O O . THR B 1 40 ? -11.875 16.656 -6.992 1 86 40 THR B O 1
ATOM 1526 N N . ASP B 1 41 ? -11.766 18.547 -8.18 1 83.06 41 ASP B N 1
ATOM 1527 C CA . ASP B 1 41 ? -12.836 18.156 -9.086 1 83.06 41 ASP B CA 1
ATOM 1528 C C . ASP B 1 41 ? -12.273 17.406 -10.305 1 83.06 41 ASP B C 1
ATOM 1530 O O . ASP B 1 41 ? -13.023 17.047 -11.211 1 83.06 41 ASP B O 1
ATOM 1534 N N . ASP B 1 42 ? -11.078 17.188 -10.195 1 82.19 42 ASP B N 1
ATOM 1535 C CA . ASP B 1 42 ? -10.406 16.453 -11.273 1 82.19 42 ASP B CA 1
ATOM 1536 C C . ASP B 1 42 ? -11 15.062 -11.445 1 82.19 42 ASP B C 1
ATOM 1538 O O . ASP B 1 42 ? -11.141 14.312 -10.477 1 82.19 42 ASP B O 1
ATOM 1542 N N . LYS B 1 43 ? -11.383 14.758 -12.68 1 78.75 43 LYS B N 1
ATOM 1543 C CA . LYS B 1 43 ? -11.969 13.469 -13.031 1 78.75 43 LYS B CA 1
ATOM 1544 C C . LYS B 1 43 ? -11.039 12.32 -12.641 1 78.75 43 LYS B C 1
ATOM 1546 O O . LYS B 1 43 ? -11.5 11.273 -12.195 1 78.75 43 LYS B O 1
ATOM 1551 N N . THR B 1 44 ? -9.727 12.625 -12.789 1 75.62 44 THR B N 1
ATOM 1552 C CA . THR B 1 44 ? -8.742 11.594 -12.477 1 75.62 44 THR B CA 1
ATOM 1553 C C . THR B 1 44 ? -8.773 11.258 -10.984 1 75.62 44 THR B C 1
ATOM 1555 O O . THR B 1 44 ? -8.703 10.086 -10.609 1 75.62 44 THR B O 1
ATOM 1558 N N . LEU B 1 45 ? -8.852 12.297 -10.195 1 82.25 45 LEU B N 1
ATOM 1559 C CA . LEU B 1 45 ? -8.945 12.117 -8.758 1 82.25 45 LEU B CA 1
ATOM 1560 C C . LEU B 1 45 ? -10.211 11.352 -8.383 1 82.25 45 LEU B C 1
ATOM 1562 O O . LEU B 1 45 ? -10.164 10.391 -7.609 1 82.25 45 LEU B O 1
ATOM 1566 N N . LYS B 1 46 ? -11.305 11.68 -8.953 1 80.75 46 LYS B N 1
ATOM 1567 C CA . LYS B 1 46 ? -12.578 11.031 -8.68 1 80.75 46 LYS B CA 1
ATOM 1568 C C . LYS B 1 46 ? -12.57 9.578 -9.133 1 80.75 46 LYS B C 1
ATOM 1570 O O . LYS B 1 46 ? -13.078 8.703 -8.43 1 80.75 46 LYS B O 1
ATOM 1575 N N . ARG B 1 47 ? -11.969 9.344 -10.227 1 80.88 47 ARG B N 1
ATOM 1576 C CA . ARG B 1 47 ? -11.883 7.984 -10.742 1 80.88 47 ARG B CA 1
ATOM 1577 C C . ARG B 1 47 ? -11 7.117 -9.844 1 80.88 47 ARG B C 1
ATOM 1579 O O . ARG B 1 47 ? -11.344 5.973 -9.547 1 80.88 47 ARG B O 1
ATOM 1586 N N . ALA B 1 48 ? -9.875 7.68 -9.492 1 81.75 48 ALA B N 1
ATOM 1587 C CA . ALA B 1 48 ? -8.938 6.93 -8.656 1 81.75 48 ALA B CA 1
ATOM 1588 C C . ALA B 1 48 ? -9.578 6.535 -7.328 1 81.75 48 ALA B C 1
ATOM 1590 O O . ALA B 1 48 ? -9.266 5.48 -6.773 1 81.75 48 ALA B O 1
ATOM 1591 N N . GLY B 1 49 ? -10.508 7.344 -6.961 1 81.31 49 GLY B N 1
ATOM 1592 C CA . GLY B 1 49 ? -11.227 7.027 -5.734 1 81.31 49 GLY B CA 1
ATOM 1593 C C . GLY B 1 49 ? -12.445 6.156 -5.969 1 81.31 49 GLY B C 1
ATOM 1594 O O . GLY B 1 49 ? -13.125 5.766 -5.02 1 81.31 49 GLY B O 1
ATOM 1595 N N . LEU B 1 50 ? -12.703 5.559 -7.508 1 75.69 50 LEU B N 1
ATOM 1596 C CA . LEU B 1 50 ? -13.797 4.711 -7.984 1 75.69 50 LEU B CA 1
ATOM 1597 C C . LEU B 1 50 ? -15.148 5.273 -7.551 1 75.69 50 LEU B C 1
ATOM 1599 O O . LEU B 1 50 ? -16.141 5.113 -8.258 1 75.69 50 LEU B O 1
ATOM 1603 N N . ASP B 1 51 ? -15.625 6.016 -6.59 1 84.19 51 ASP B N 1
ATOM 1604 C CA . ASP B 1 51 ? -16.891 6.582 -6.121 1 84.19 51 ASP B CA 1
ATOM 1605 C C . ASP B 1 51 ? -17.047 6.391 -4.613 1 84.19 51 ASP B C 1
ATOM 1607 O O . ASP B 1 51 ? -18.141 6.094 -4.129 1 84.19 51 ASP B O 1
ATOM 1611 N N . TYR B 1 52 ? -15.922 6.559 -3.92 1 90.56 52 TYR B N 1
ATOM 1612 C CA . TYR B 1 52 ? -16 6.312 -2.482 1 90.56 52 TYR B CA 1
ATOM 1613 C C . TYR B 1 52 ? -15.82 7.609 -1.699 1 90.56 52 TYR B C 1
ATOM 1615 O O . TYR B 1 52 ? -15.68 7.586 -0.475 1 90.56 52 TYR B O 1
ATOM 1623 N N . TRP B 1 53 ? -15.867 8.703 -2.287 1 89.5 53 TRP B N 1
ATOM 1624 C CA . TRP B 1 53 ? -15.609 9.984 -1.649 1 89.5 53 TRP B CA 1
ATOM 1625 C C . TRP B 1 53 ? -16.688 10.32 -0.626 1 89.5 53 TRP B C 1
ATOM 1627 O O . TRP B 1 53 ? -16.438 11.039 0.342 1 89.5 53 TRP B O 1
ATOM 1637 N N . TYR B 1 54 ? -17.797 9.773 -0.854 1 89.12 54 TYR B N 1
ATOM 1638 C CA . TYR B 1 54 ? -18.891 10 0.086 1 89.12 54 TYR B CA 1
ATOM 1639 C C . TYR B 1 54 ? -18.562 9.438 1.46 1 89.12 54 TYR B C 1
ATOM 1641 O O . TYR B 1 54 ? -19.109 9.875 2.471 1 89.12 54 TYR B O 1
ATOM 1649 N N . ALA B 1 55 ? -17.625 8.523 1.509 1 93.06 55 ALA B N 1
ATOM 1650 C CA . ALA B 1 55 ? -17.328 7.805 2.744 1 93.06 55 ALA B CA 1
ATOM 1651 C C . ALA B 1 55 ? -16.047 8.336 3.389 1 93.06 55 ALA B C 1
ATOM 1653 O O . ALA B 1 55 ? -15.586 7.797 4.402 1 93.06 55 ALA B O 1
ATOM 1654 N N . VAL B 1 56 ? -15.477 9.375 2.814 1 94 56 VAL B N 1
ATOM 1655 C CA . VAL B 1 56 ? -14.203 9.891 3.295 1 94 56 VAL B CA 1
ATOM 1656 C C . VAL B 1 56 ? -14.414 11.258 3.945 1 94 56 VAL B C 1
ATOM 1658 O O . VAL B 1 56 ? -15.078 12.125 3.379 1 94 56 VAL B O 1
ATOM 1661 N N . GLN B 1 57 ? -13.938 11.414 5.121 1 96.06 57 GLN B N 1
ATOM 1662 C CA . GLN B 1 57 ? -13.859 12.742 5.723 1 96.06 57 GLN B CA 1
ATOM 1663 C C . GLN B 1 57 ? -12.602 13.477 5.258 1 96.06 57 GLN B C 1
ATOM 1665 O O . GLN B 1 57 ? -11.5 13.211 5.742 1 96.06 57 GLN B O 1
ATOM 1670 N N . VAL B 1 58 ? -12.828 14.453 4.383 1 96 58 VAL B N 1
ATOM 1671 C CA . VAL B 1 58 ? -11.711 15.195 3.811 1 96 58 VAL B CA 1
ATOM 1672 C C . VAL B 1 58 ? -11.648 16.594 4.414 1 96 58 VAL B C 1
ATOM 1674 O O . VAL B 1 58 ? -12.672 17.281 4.508 1 96 58 VAL B O 1
ATOM 1677 N N . HIS B 1 59 ? -10.508 16.969 4.812 1 97.5 59 HIS B N 1
ATOM 1678 C CA . HIS B 1 59 ? -10.234 18.297 5.34 1 97.5 59 HIS B CA 1
ATOM 1679 C C . HIS B 1 59 ? -9.18 19.016 4.5 1 97.5 59 HIS B C 1
ATOM 1681 O O . HIS B 1 59 ? -8.188 18.406 4.09 1 97.5 59 HIS B O 1
ATOM 1687 N N . TYR B 1 60 ? -9.43 20.266 4.258 1 97.69 60 TYR B N 1
ATOM 1688 C CA . TYR B 1 60 ? -8.492 21.078 3.498 1 97.69 60 TYR B CA 1
ATOM 1689 C C . TYR B 1 60 ? -7.836 22.125 4.395 1 97.69 60 TYR B C 1
ATOM 1691 O O . TYR B 1 60 ? -8.492 22.719 5.246 1 97.69 60 TYR B O 1
ATOM 1699 N N . HIS B 1 61 ? -6.57 22.297 4.184 1 98.69 61 HIS B N 1
ATOM 1700 C CA . HIS B 1 61 ? -5.805 23.281 4.941 1 98.69 61 HIS B CA 1
ATOM 1701 C C . HIS B 1 61 ? -4.941 24.141 4.02 1 98.69 61 HIS B C 1
ATOM 1703 O O . HIS B 1 61 ? -4.383 23.625 3.043 1 98.69 61 HIS B O 1
ATOM 1709 N N . ASP B 1 62 ? -4.734 25.391 4.379 1 98.25 62 ASP B N 1
ATOM 1710 C CA . ASP B 1 62 ? -3.922 26.281 3.555 1 98.25 62 ASP B CA 1
ATOM 1711 C C . ASP B 1 62 ? -2.436 26.094 3.844 1 98.25 62 ASP B C 1
ATOM 1713 O O . ASP B 1 62 ? -1.586 26.531 3.062 1 98.25 62 ASP B O 1
ATOM 1717 N N . SER B 1 63 ? -2.184 25.5 4.984 1 98.38 63 SER B N 1
ATOM 1718 C CA . SER B 1 63 ? -0.806 25.188 5.352 1 98.38 63 SER B CA 1
ATOM 1719 C C . SER B 1 63 ? -0.746 24.094 6.41 1 98.38 63 SER B C 1
ATOM 1721 O O . SER B 1 63 ? -1.745 23.812 7.074 1 98.38 63 SER B O 1
ATOM 1723 N N . PHE B 1 64 ? 0.424 23.5 6.52 1 98.56 64 PHE B N 1
ATOM 1724 C CA . PHE B 1 64 ? 0.628 22.516 7.57 1 98.56 64 PHE B CA 1
ATOM 1725 C C . PHE B 1 64 ? 0.483 23.156 8.945 1 98.56 64 PHE B C 1
ATOM 1727 O O . PHE B 1 64 ? -0.052 22.531 9.867 1 98.56 64 PHE B O 1
ATOM 1734 N N . ASP B 1 65 ? 0.993 24.391 9.055 1 97.94 65 ASP B N 1
ATOM 1735 C CA . ASP B 1 65 ? 0.873 25.109 10.312 1 97.94 65 ASP B CA 1
ATOM 1736 C C . ASP B 1 65 ? -0.592 25.297 10.703 1 97.94 65 ASP B C 1
ATOM 1738 O O . ASP B 1 65 ? -0.942 25.234 11.883 1 97.94 65 ASP B O 1
ATOM 1742 N N . GLU B 1 66 ? -1.375 25.562 9.75 1 98.38 66 GLU B N 1
ATOM 1743 C CA . GLU B 1 66 ? -2.805 25.703 10.016 1 98.38 66 GLU B CA 1
ATOM 1744 C C . GLU B 1 66 ? -3.387 24.391 10.555 1 98.38 66 GLU B C 1
ATOM 1746 O O . GLU B 1 66 ? -4.176 24.406 11.5 1 98.38 66 GLU B O 1
ATOM 1751 N N . LEU B 1 67 ? -3.035 23.281 9.984 1 98.56 67 LEU B N 1
ATOM 1752 C CA . LEU B 1 67 ? -3.479 21.984 10.453 1 98.56 67 LEU B CA 1
ATOM 1753 C C . LEU B 1 67 ? -3.055 21.75 11.898 1 98.56 67 LEU B C 1
ATOM 1755 O O . LEU B 1 67 ? -3.875 21.375 12.742 1 98.56 67 LEU B O 1
ATOM 1759 N N . LYS B 1 68 ? -1.856 22 12.172 1 98.12 68 LYS B N 1
ATOM 1760 C CA . LYS B 1 68 ? -1.334 21.797 13.523 1 98.12 68 LYS B CA 1
ATOM 1761 C C . LYS B 1 68 ? -2.09 22.641 14.539 1 98.12 68 LYS B C 1
ATOM 1763 O O . LYS B 1 68 ? -2.342 22.203 15.664 1 98.12 68 LYS B O 1
ATOM 1768 N N . ALA B 1 69 ? -2.361 23.875 14.156 1 98.12 69 ALA B N 1
ATOM 1769 C CA . ALA B 1 69 ? -3.076 24.781 15.047 1 98.12 69 ALA B CA 1
ATOM 1770 C C . ALA B 1 69 ? -4.465 24.25 15.383 1 98.12 69 ALA B C 1
ATOM 1772 O O . ALA B 1 69 ? -4.969 24.453 16.484 1 98.12 69 ALA B O 1
ATOM 1773 N N . LEU B 1 70 ? -5.133 23.594 14.453 1 98 70 LEU B N 1
ATOM 1774 C CA . LEU B 1 70 ? -6.469 23.047 14.633 1 98 70 LEU B CA 1
ATOM 1775 C C . LEU B 1 70 ? -6.426 21.812 15.531 1 98 70 LEU B C 1
ATOM 1777 O O . LEU B 1 70 ? -7.434 21.453 16.156 1 98 70 LEU B O 1
ATOM 1781 N N . TYR B 1 71 ? -5.262 21.125 15.539 1 97.62 71 TYR B N 1
ATOM 1782 C CA . TYR B 1 71 ? -5.09 19.922 16.359 1 97.62 71 TYR B CA 1
ATOM 1783 C C . TYR B 1 71 ? -3.873 20.047 17.266 1 97.62 71 TYR B C 1
ATOM 1785 O O . TYR B 1 71 ? -2.916 19.281 17.141 1 97.62 71 TYR B O 1
ATOM 1793 N N . PRO B 1 72 ? -3.912 20.875 18.25 1 96.62 72 PRO B N 1
ATOM 1794 C CA . PRO B 1 72 ? -2.736 21.172 19.078 1 96.62 72 PRO B CA 1
ATOM 1795 C C . PRO B 1 72 ? -2.246 19.969 19.875 1 96.62 72 PRO B C 1
ATOM 1797 O O . PRO B 1 72 ? -1.064 19.891 20.219 1 96.62 72 PRO B O 1
ATOM 1800 N N . GLU B 1 73 ? -3.068 18.953 20.125 1 95.94 73 GLU B N 1
ATOM 1801 C CA . GLU B 1 73 ? -2.668 17.781 20.875 1 95.94 73 GLU B CA 1
ATOM 1802 C C . GLU B 1 73 ? -2.387 16.594 19.953 1 95.94 73 GLU B C 1
ATOM 1804 O O . GLU B 1 73 ? -2.164 15.477 20.406 1 95.94 73 GLU B O 1
ATOM 1809 N N . GLY B 1 74 ? -2.488 16.875 18.641 1 97.06 74 GLY B N 1
ATOM 1810 C CA . GLY B 1 74 ? -2.27 15.797 17.688 1 97.06 74 GLY B CA 1
ATOM 1811 C C . GLY B 1 74 ? -0.841 15.281 17.672 1 97.06 74 GLY B C 1
ATOM 1812 O O . GLY B 1 74 ? 0.105 16.062 17.812 1 97.06 74 GLY B O 1
ATOM 1813 N N . ARG B 1 75 ? -0.64 13.953 17.609 1 98 75 ARG B N 1
ATOM 1814 C CA . ARG B 1 75 ? 0.669 13.352 17.391 1 98 75 ARG B CA 1
ATOM 1815 C C . ARG B 1 75 ? 0.928 13.141 15.898 1 98 75 ARG B C 1
ATOM 1817 O O . ARG B 1 75 ? 0.22 12.375 15.242 1 98 75 ARG B O 1
ATOM 1824 N N . PHE B 1 76 ? 1.951 13.828 15.414 1 98.69 76 PHE B N 1
ATOM 1825 C CA . PHE B 1 76 ? 2.25 13.805 13.992 1 98.69 76 PHE B CA 1
ATOM 1826 C C . PHE B 1 76 ? 3.467 12.93 13.703 1 98.69 76 PHE B C 1
ATOM 1828 O O . PHE B 1 76 ? 4.551 13.18 14.234 1 98.69 76 PHE B O 1
ATOM 1835 N N . PHE B 1 77 ? 3.305 11.914 12.938 1 98.88 77 PHE B N 1
ATOM 1836 C CA . PHE B 1 77 ? 4.367 11.031 12.469 1 98.88 77 PHE B CA 1
ATOM 1837 C C . PHE B 1 77 ? 4.707 11.312 11.008 1 98.88 77 PHE B C 1
ATOM 1839 O O . PHE B 1 77 ? 3.857 11.148 10.133 1 98.88 77 PHE B O 1
ATOM 1846 N N . CYS B 1 78 ? 5.934 11.711 10.766 1 98.88 78 CYS B N 1
ATOM 1847 C CA . CYS B 1 78 ? 6.34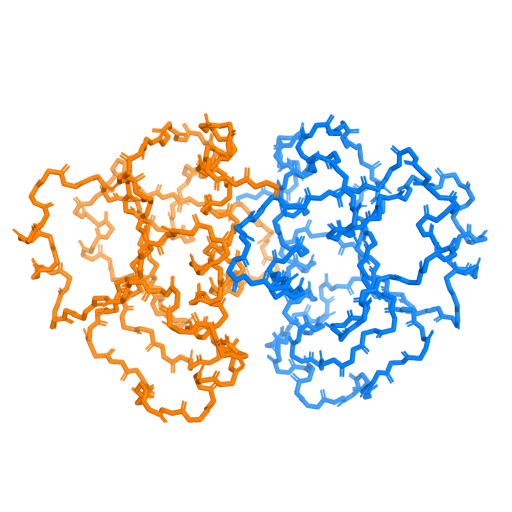8 12.219 9.461 1 98.88 78 CYS B CA 1
ATOM 1848 C C . CYS B 1 78 ? 7.137 11.164 8.695 1 98.88 78 CYS B C 1
ATOM 1850 O O . CYS B 1 78 ? 8.211 10.742 9.133 1 98.88 78 CYS B O 1
ATOM 1852 N N . ALA B 1 79 ? 6.656 10.797 7.52 1 98.56 79 ALA B N 1
ATOM 1853 C CA . ALA B 1 79 ? 7.316 9.781 6.707 1 98.56 79 ALA B CA 1
ATOM 1854 C C . ALA B 1 79 ? 8.422 10.398 5.852 1 98.56 79 ALA B C 1
ATOM 1856 O O . ALA B 1 79 ? 8.195 11.391 5.156 1 98.56 79 ALA B O 1
ATOM 1857 N N . SER B 1 80 ? 9.57 9.773 5.902 1 97.5 80 SER B N 1
ATOM 1858 C CA . SER B 1 80 ? 10.68 10.273 5.094 1 97.5 80 SER B CA 1
ATOM 1859 C C . SER B 1 80 ? 11.727 9.188 4.879 1 97.5 80 SER B C 1
ATOM 1861 O O . SER B 1 80 ? 12.023 8.414 5.793 1 97.5 80 SER B O 1
ATOM 1863 N N . THR B 1 81 ? 12.305 9.18 3.697 1 94.44 81 THR B N 1
ATOM 1864 C CA . THR B 1 81 ? 13.414 8.289 3.406 1 94.44 81 THR B CA 1
ATOM 1865 C C . THR B 1 81 ? 14.68 8.742 4.141 1 94.44 81 THR B C 1
ATOM 1867 O O . THR B 1 81 ? 15.656 7.992 4.227 1 94.44 81 THR B O 1
ATOM 1870 N N . ARG B 1 82 ? 14.648 9.93 4.719 1 90.62 82 ARG B N 1
ATOM 1871 C CA . ARG B 1 82 ? 15.797 10.477 5.43 1 90.62 82 ARG B CA 1
ATOM 1872 C C . ARG B 1 82 ? 15.805 10.039 6.891 1 90.62 82 ARG B C 1
ATOM 1874 O O . ARG B 1 82 ? 16.781 10.258 7.605 1 90.62 82 ARG B O 1
ATOM 1881 N N . SER B 1 83 ? 14.719 9.445 7.23 1 91.88 83 SER B N 1
ATOM 1882 C CA . SER B 1 83 ? 14.617 8.953 8.602 1 91.88 83 SER B CA 1
ATOM 1883 C C . SER B 1 83 ? 15.297 7.598 8.758 1 91.88 83 SER B C 1
ATOM 1885 O O . SER B 1 83 ? 15.539 6.902 7.77 1 91.88 83 SER B O 1
ATOM 1887 N N . SER B 1 84 ? 15.547 7.293 10.039 1 90.38 84 SER B N 1
ATOM 1888 C CA . SER B 1 84 ? 16.234 6.027 10.273 1 90.38 84 SER B CA 1
ATOM 1889 C C . SER B 1 84 ? 15.344 5.039 11.008 1 90.38 84 SER B C 1
ATOM 1891 O O . SER B 1 84 ? 15.555 3.826 10.93 1 90.38 84 SER B O 1
ATOM 1893 N N . ARG B 1 85 ? 14.359 5.508 11.758 1 96.38 85 ARG B N 1
ATOM 1894 C CA . ARG B 1 85 ? 13.547 4.621 12.586 1 96.38 85 ARG B CA 1
ATOM 1895 C C . ARG B 1 85 ? 12.414 4.004 11.773 1 96.38 85 ARG B C 1
ATOM 1897 O O . ARG B 1 85 ? 11.594 4.723 11.203 1 96.38 85 ARG B O 1
ATOM 1904 N N . PRO B 1 86 ? 12.375 2.656 11.703 1 98.25 86 PRO B N 1
ATOM 1905 C CA . PRO B 1 86 ? 11.281 2.012 10.984 1 98.25 86 PRO B CA 1
ATOM 1906 C C . PRO B 1 86 ? 9.914 2.324 11.586 1 98.25 86 PRO B C 1
ATOM 1908 O O . PRO B 1 86 ? 9.781 2.42 12.805 1 98.25 86 PRO B O 1
ATOM 1911 N N . TYR B 1 87 ? 8.945 2.4 10.719 1 98.69 87 TYR B N 1
ATOM 1912 C CA . TYR B 1 87 ? 7.594 2.775 11.117 1 98.69 87 TYR B CA 1
ATOM 1913 C C . TYR B 1 87 ? 7.027 1.79 12.133 1 98.69 87 TYR B C 1
ATOM 1915 O O . TYR B 1 87 ? 6.184 2.152 12.953 1 98.69 87 TYR B O 1
ATOM 1923 N N . THR B 1 88 ? 7.488 0.593 12.172 1 98.56 88 THR B N 1
ATOM 1924 C CA . THR B 1 88 ? 6.93 -0.456 13.023 1 98.56 88 THR B CA 1
ATOM 1925 C C . THR B 1 88 ? 7.465 -0.341 14.445 1 98.56 88 THR B C 1
ATOM 1927 O O . THR B 1 88 ? 6.996 -1.041 15.344 1 98.56 88 THR B O 1
ATOM 1930 N N . GLU B 1 89 ? 8.383 0.481 14.641 1 98 89 GLU B N 1
ATOM 1931 C CA . GLU B 1 89 ? 8.977 0.633 15.961 1 98 89 GLU B CA 1
ATOM 1932 C C . GLU B 1 89 ? 8.203 1.654 16.797 1 98 89 GLU B C 1
ATOM 1934 O O . GLU B 1 89 ? 8.438 1.777 18 1 98 89 GLU B O 1
ATOM 1939 N N . TYR B 1 90 ? 7.344 2.367 16.188 1 98.5 90 TYR B N 1
ATOM 1940 C CA . TYR B 1 90 ? 6.504 3.322 16.906 1 98.5 90 TYR B CA 1
ATOM 1941 C C . TYR B 1 90 ? 5.266 2.641 17.469 1 98.5 90 TYR B C 1
ATOM 1943 O O . TYR B 1 90 ? 4.789 1.646 16.922 1 98.5 90 TYR B O 1
ATOM 1951 N N . GLN B 1 91 ? 4.828 3.15 18.578 1 98.25 91 GLN B N 1
ATOM 1952 C CA . GLN B 1 91 ? 3.547 2.74 19.141 1 98.25 91 GLN B CA 1
ATOM 1953 C C . GLN B 1 91 ? 2.441 3.725 18.781 1 98.25 91 GLN B C 1
ATOM 1955 O O . GLN B 1 91 ? 2.312 4.785 19.391 1 98.25 91 GLN B O 1
ATOM 1960 N N . PHE B 1 92 ? 1.652 3.344 17.891 1 98.44 92 PHE B N 1
ATOM 1961 C CA . PHE B 1 92 ? 0.595 4.215 17.391 1 98.44 92 PHE B CA 1
ATOM 1962 C C . PHE B 1 92 ? -0.646 4.117 18.266 1 98.44 92 PHE B C 1
ATOM 1964 O O . PHE B 1 92 ? -0.868 3.096 18.938 1 98.44 92 PHE B O 1
ATOM 1971 N N . GLN B 1 93 ? -1.396 5.168 18.281 1 96.19 93 GLN B N 1
ATOM 1972 C CA . GLN B 1 93 ? -2.639 5.254 19.047 1 96.19 93 GLN B CA 1
ATOM 1973 C C . GLN B 1 93 ? -3.75 5.891 18.203 1 96.19 93 GLN B C 1
ATOM 1975 O O . GLN B 1 93 ? -3.477 6.582 17.219 1 96.19 93 GLN B O 1
ATOM 1980 N N . ASP B 1 94 ? -4.918 5.59 18.656 1 94.25 94 ASP B N 1
ATOM 1981 C CA . ASP B 1 94 ? -6.078 6.207 18.016 1 94.25 94 ASP B CA 1
ATOM 1982 C C . ASP B 1 94 ? -5.918 7.723 17.938 1 94.25 94 ASP B C 1
ATOM 1984 O O . ASP B 1 94 ? -5.48 8.352 18.906 1 94.25 94 ASP B O 1
ATOM 1988 N N . GLY B 1 95 ? -6.18 8.289 16.734 1 96.31 95 GLY B N 1
ATOM 1989 C CA . GLY B 1 95 ? -6.121 9.734 16.578 1 96.31 95 GLY B CA 1
ATOM 1990 C C . GLY B 1 95 ? -4.805 10.219 16 1 96.31 95 GLY B C 1
ATOM 1991 O O . GLY B 1 95 ? -4.668 11.398 15.648 1 96.31 95 GLY B O 1
ATOM 1992 N N . ASP B 1 96 ? -3.822 9.375 15.859 1 98.62 96 ASP B N 1
ATOM 1993 C CA . ASP B 1 96 ? -2.51 9.766 15.352 1 98.62 96 ASP B CA 1
ATOM 1994 C C . ASP B 1 96 ? -2.604 10.258 13.914 1 98.62 96 ASP B C 1
ATOM 1996 O O . ASP B 1 96 ? -3.484 9.828 13.164 1 98.62 96 ASP B O 1
ATOM 2000 N N . PHE B 1 97 ? -1.715 11.18 13.57 1 98.88 97 PHE B N 1
ATOM 2001 C CA . PHE B 1 97 ? -1.615 11.766 12.234 1 98.88 97 PHE B CA 1
ATOM 2002 C C . PHE B 1 97 ? -0.389 11.234 11.5 1 98.88 97 PHE B C 1
ATOM 2004 O O . PHE B 1 97 ? 0.732 11.328 12.008 1 98.88 97 PHE B O 1
ATOM 2011 N N . PHE B 1 98 ? -0.538 10.688 10.367 1 98.94 98 PHE B N 1
ATOM 2012 C CA . PHE B 1 98 ? 0.561 10.227 9.523 1 98.94 98 PHE B CA 1
ATOM 2013 C C . PHE B 1 98 ? 0.755 11.164 8.336 1 98.94 98 PHE B C 1
ATOM 2015 O O . PHE B 1 98 ? -0.145 11.32 7.508 1 98.94 98 PHE B O 1
ATOM 2022 N N . VAL B 1 99 ? 1.906 11.758 8.242 1 98.94 99 VAL B N 1
ATOM 2023 C CA . VAL B 1 99 ? 2.162 12.883 7.344 1 98.94 99 VAL B CA 1
ATOM 2024 C C . VAL B 1 99 ? 3.07 12.438 6.199 1 98.94 99 VAL B C 1
ATOM 2026 O O . VAL B 1 99 ? 4.148 11.891 6.434 1 98.94 99 VAL B O 1
ATOM 2029 N N . PHE B 1 100 ? 2.639 12.711 5.02 1 98.88 100 PHE B N 1
ATOM 2030 C CA . PHE B 1 100 ? 3.375 12.398 3.799 1 98.88 100 PHE B CA 1
ATOM 2031 C C . PHE B 1 100 ? 3.568 13.656 2.949 1 98.88 100 PHE B C 1
ATOM 2033 O O . PHE B 1 100 ? 2.715 14.539 2.941 1 98.88 100 PHE B O 1
ATOM 2040 N N . GLY B 1 101 ? 4.633 13.688 2.211 1 98.31 101 GLY B N 1
ATOM 2041 C CA . GLY B 1 101 ? 4.973 14.875 1.445 1 98.31 101 GLY B CA 1
ATOM 2042 C C . GLY B 1 101 ? 4.762 14.703 -0.047 1 98.31 101 GLY B C 1
ATOM 2043 O O . GLY B 1 101 ? 4.172 13.711 -0.487 1 98.31 101 GLY B O 1
ATOM 2044 N N . LYS B 1 102 ? 5.301 15.641 -0.788 1 97 102 LYS B N 1
ATOM 2045 C CA . LYS B 1 102 ? 5.223 15.672 -2.246 1 97 102 LYS B CA 1
ATOM 2046 C C . LYS B 1 102 ? 5.824 14.406 -2.854 1 97 102 LYS B C 1
ATOM 2048 O O . LYS B 1 102 ? 6.836 13.898 -2.367 1 97 102 LYS B O 1
ATOM 2053 N N . GLU B 1 103 ? 5.172 14.023 -3.963 1 95.88 103 GLU B N 1
ATOM 2054 C CA . GLU B 1 103 ? 5.68 12.844 -4.664 1 95.88 103 GLU B CA 1
ATOM 2055 C C . GLU B 1 103 ? 7.102 13.078 -5.172 1 95.88 103 GLU B C 1
ATOM 2057 O O . GLU B 1 103 ? 7.934 12.172 -5.141 1 95.88 103 GLU B O 1
ATOM 2062 N N . THR B 1 104 ? 7.457 14.297 -5.492 1 94.38 104 THR B N 1
ATOM 2063 C CA . THR B 1 104 ? 8.734 14.586 -6.137 1 94.38 104 THR B CA 1
ATOM 2064 C C . THR B 1 104 ? 9.805 14.891 -5.094 1 94.38 104 THR B C 1
ATOM 2066 O O . THR B 1 104 ? 10.977 14.57 -5.289 1 94.38 104 THR B O 1
ATOM 2069 N N . LYS B 1 105 ? 9.398 15.492 -3.91 1 95.12 105 LYS B N 1
ATOM 2070 C CA . LYS B 1 105 ? 10.414 16.078 -3.037 1 95.12 105 LYS B CA 1
ATOM 2071 C C . LYS B 1 105 ? 10.266 15.562 -1.606 1 95.12 105 LYS B C 1
ATOM 2073 O O . LYS B 1 105 ? 11.141 15.797 -0.766 1 95.12 105 LYS B O 1
ATOM 2078 N N . GLY B 1 106 ? 9.188 14.883 -1.347 1 97 106 GLY B N 1
ATOM 2079 C CA . GLY B 1 106 ? 8.938 14.484 0.031 1 97 106 GLY B CA 1
ATOM 2080 C C . GLY B 1 106 ? 8.555 15.648 0.925 1 97 106 GLY B C 1
ATOM 2081 O O . GLY B 1 106 ? 8.039 16.672 0.446 1 97 106 GLY B O 1
ATOM 2082 N N . LEU B 1 107 ? 8.727 15.461 2.191 1 98.31 107 LEU B N 1
ATOM 2083 C CA . LEU B 1 107 ? 8.391 16.484 3.17 1 98.31 107 LEU B CA 1
ATOM 2084 C C . LEU B 1 107 ? 9.484 17.562 3.232 1 98.31 107 LEU B C 1
ATOM 2086 O O . LEU B 1 107 ? 10.672 17.234 3.174 1 98.31 107 LEU B O 1
ATOM 2090 N N . PRO B 1 108 ? 9.039 18.828 3.408 1 96.94 108 PRO B N 1
ATOM 2091 C CA . PRO B 1 108 ? 10.047 19.859 3.672 1 96.94 108 PRO B CA 1
ATOM 2092 C C . PRO B 1 108 ? 10.891 19.547 4.906 1 96.94 108 PRO B C 1
ATOM 2094 O O . PRO B 1 108 ? 10.367 19.031 5.902 1 96.94 108 PRO B O 1
ATOM 2097 N N . GLN B 1 109 ? 12.156 19.906 4.789 1 96.62 109 GLN B N 1
ATOM 2098 C CA . GLN B 1 109 ? 13.07 19.641 5.898 1 96.62 109 GLN B CA 1
ATOM 2099 C C . GLN B 1 109 ? 12.586 20.328 7.176 1 96.62 109 GLN B C 1
ATOM 2101 O O . GLN B 1 109 ? 12.781 19.797 8.273 1 96.62 109 GLN B O 1
ATOM 2106 N N . SER B 1 110 ? 11.945 21.469 7.074 1 97.5 110 SER B N 1
ATOM 2107 C CA . SER B 1 110 ? 11.445 22.219 8.227 1 97.5 110 SER B CA 1
ATOM 2108 C C . SER B 1 110 ? 10.422 21.406 9.008 1 97.5 110 SER B C 1
ATOM 2110 O O . SER B 1 110 ? 10.375 21.469 10.242 1 97.5 110 SER B O 1
ATOM 2112 N N . ILE B 1 111 ? 9.594 20.609 8.344 1 97.81 111 ILE B N 1
ATOM 2113 C CA . ILE B 1 111 ? 8.609 19.766 9.016 1 97.81 111 ILE B CA 1
ATOM 2114 C C . ILE B 1 111 ? 9.312 18.625 9.742 1 97.81 111 ILE B C 1
ATOM 2116 O O . ILE B 1 111 ? 8.984 18.312 10.891 1 97.81 111 ILE B O 1
ATOM 2120 N N . LEU B 1 112 ? 10.266 18.016 9.086 1 97.88 112 LEU B N 1
ATOM 2121 C CA . LEU B 1 112 ? 11.016 16.922 9.688 1 97.88 112 LEU B CA 1
ATOM 2122 C C . LEU B 1 112 ? 11.773 17.406 10.922 1 97.88 112 LEU B C 1
ATOM 2124 O O . LEU B 1 112 ? 11.742 16.766 11.969 1 97.88 112 LEU B O 1
ATOM 2128 N N . ASP B 1 113 ? 12.336 18.641 10.789 1 97.44 113 ASP B N 1
ATOM 2129 C CA . ASP B 1 113 ? 13.109 19.219 11.883 1 97.44 113 ASP B CA 1
ATOM 2130 C C . ASP B 1 113 ? 12.211 19.516 13.086 1 97.44 113 ASP B C 1
ATOM 2132 O O . ASP B 1 113 ? 12.664 19.453 14.234 1 97.44 113 ASP B O 1
ATOM 2136 N N . ALA B 1 114 ? 11.039 19.781 12.859 1 97.12 114 ALA B N 1
ATOM 2137 C CA . ALA B 1 114 ? 10.094 20.156 13.914 1 97.12 114 ALA B CA 1
ATOM 2138 C C . ALA B 1 114 ? 9.562 18.906 14.617 1 97.12 114 ALA B C 1
ATOM 2140 O O . ALA B 1 114 ? 8.938 19 15.68 1 97.12 114 ALA B O 1
ATOM 2141 N N . HIS B 1 115 ? 9.766 17.703 14.07 1 97.12 115 HIS B N 1
ATOM 2142 C CA . HIS B 1 115 ? 9.258 16.469 14.617 1 97.12 115 HIS B CA 1
ATOM 2143 C C . HIS B 1 115 ? 10.344 15.398 14.68 1 97.12 115 HIS B C 1
ATOM 2145 O O . HIS B 1 115 ? 10.148 14.273 14.203 1 97.12 115 HIS B O 1
ATOM 2151 N N . PRO B 1 116 ? 11.43 15.664 15.258 1 95.81 116 PRO B N 1
ATOM 2152 C CA . PRO B 1 116 ? 12.586 14.773 15.195 1 95.81 116 PRO B CA 1
ATOM 2153 C C . PRO B 1 116 ? 12.312 13.398 15.797 1 95.81 116 PRO B C 1
ATOM 2155 O O . PRO B 1 116 ? 12.906 12.398 15.375 1 95.81 116 PRO B O 1
ATOM 2158 N N . ASP B 1 117 ? 11.367 13.305 16.734 1 97 117 ASP B N 1
ATOM 2159 C CA . ASP B 1 117 ? 11.156 12.047 17.453 1 97 117 ASP B CA 1
ATOM 2160 C C . ASP B 1 117 ? 10.078 11.203 16.766 1 97 117 ASP B C 1
ATOM 2162 O O . ASP B 1 117 ? 9.828 10.07 17.172 1 97 117 ASP B O 1
ATOM 2166 N N . THR B 1 118 ? 9.422 11.742 15.711 1 98.19 118 THR B N 1
ATOM 2167 C CA . THR B 1 118 ? 8.312 11.023 15.094 1 98.19 118 THR B CA 1
ATOM 2168 C C . THR B 1 118 ? 8.477 10.977 13.578 1 98.19 118 THR B C 1
ATOM 2170 O O . THR B 1 118 ? 7.484 10.984 12.844 1 98.19 118 THR B O 1
ATOM 2173 N N . CYS B 1 119 ? 9.695 11.023 13.133 1 98.31 119 CYS B N 1
ATOM 2174 C CA . CYS B 1 119 ? 9.992 10.75 11.727 1 98.31 119 CYS B CA 1
ATOM 2175 C C . CYS B 1 119 ? 10.141 9.25 11.484 1 98.31 119 CYS B C 1
ATOM 2177 O O . CYS B 1 119 ? 10.977 8.594 12.109 1 98.31 119 CYS B O 1
ATOM 2179 N N . LEU B 1 120 ? 9.328 8.719 10.602 1 98 120 LEU B N 1
ATOM 2180 C CA . LEU B 1 120 ? 9.352 7.273 10.398 1 98 120 LEU B CA 1
ATOM 2181 C C . LEU B 1 120 ? 9.828 6.93 8.992 1 98 120 LEU B C 1
ATOM 2183 O O . LEU B 1 120 ? 9.625 7.707 8.055 1 98 120 LEU B O 1
ATOM 2187 N N . ARG B 1 121 ? 10.398 5.801 8.867 1 98.06 121 ARG B N 1
ATOM 2188 C CA . ARG B 1 121 ? 10.906 5.254 7.617 1 98.06 121 ARG B CA 1
ATOM 2189 C C . ARG B 1 121 ? 10.203 3.949 7.258 1 98.06 121 ARG B C 1
ATOM 2191 O O . ARG B 1 121 ? 9.961 3.113 8.133 1 98.06 121 ARG B O 1
ATOM 2198 N N . VAL B 1 122 ? 9.859 3.84 6.07 1 98.62 122 VAL B N 1
ATOM 2199 C CA . VAL B 1 122 ? 9.484 2.543 5.512 1 98.62 122 VAL B CA 1
ATOM 2200 C C . VAL B 1 122 ? 10.703 1.9 4.852 1 98.62 122 VAL B C 1
ATOM 2202 O O . VAL B 1 122 ? 11.203 2.4 3.842 1 98.62 122 VAL B O 1
ATOM 2205 N N . PRO B 1 123 ? 11.195 0.831 5.422 1 98.25 123 PRO B N 1
ATOM 2206 C CA . PRO B 1 123 ? 12.445 0.25 4.93 1 98.25 123 PRO B CA 1
ATOM 2207 C C . PRO B 1 123 ? 12.367 -0.157 3.461 1 98.25 123 PRO B C 1
ATOM 2209 O O . PRO B 1 123 ? 11.328 -0.644 3.004 1 98.25 123 PRO B O 1
ATOM 2212 N N . MET B 1 124 ? 13.43 -0.001 2.729 1 97.75 124 MET B N 1
ATOM 2213 C CA . MET B 1 124 ? 13.516 -0.345 1.312 1 97.75 124 MET B CA 1
ATOM 2214 C C . MET B 1 124 ? 14.953 -0.67 0.92 1 97.75 124 MET B C 1
ATOM 2216 O O . MET B 1 124 ? 15.875 -0.482 1.715 1 97.75 124 MET B O 1
ATOM 2220 N N . THR B 1 125 ? 15.125 -1.125 -0.289 1 96.25 125 THR B N 1
ATOM 2221 C CA . THR B 1 125 ? 16.453 -1.294 -0.866 1 96.25 125 THR B CA 1
ATOM 2222 C C . THR B 1 125 ? 17 0.039 -1.376 1 96.25 125 THR B C 1
ATOM 2224 O O . THR B 1 125 ? 16.328 1.066 -1.279 1 96.25 125 THR B O 1
ATOM 2227 N N . ASP B 1 126 ? 18.203 -0.027 -1.933 1 95.25 126 ASP B N 1
ATOM 2228 C CA . ASP B 1 126 ? 18.812 1.173 -2.498 1 95.25 126 ASP B CA 1
ATOM 2229 C C . ASP B 1 126 ? 18.531 1.277 -3.996 1 95.25 126 ASP B C 1
ATOM 2231 O O . ASP B 1 126 ? 19.109 2.127 -4.684 1 95.25 126 ASP B O 1
ATOM 2235 N N . LYS B 1 127 ? 17.641 0.422 -4.488 1 94.88 127 LYS B N 1
ATOM 2236 C CA . LYS B 1 127 ? 17.391 0.374 -5.926 1 94.88 127 LYS B CA 1
ATOM 2237 C C . LYS B 1 127 ? 16.344 1.417 -6.336 1 94.88 127 LYS B C 1
ATOM 2239 O O . LYS B 1 127 ? 16.203 1.713 -7.523 1 94.88 127 LYS B O 1
ATOM 2244 N N . VAL B 1 128 ? 15.641 1.95 -5.395 1 94.69 128 VAL B N 1
ATOM 2245 C CA . VAL B 1 128 ? 14.633 2.967 -5.668 1 94.69 128 VAL B CA 1
ATOM 2246 C C . VAL B 1 128 ? 14.875 4.188 -4.785 1 94.69 128 VAL B C 1
ATOM 2248 O O . VAL B 1 128 ? 15.445 4.07 -3.695 1 94.69 128 VAL B O 1
ATOM 2251 N N . ARG B 1 129 ? 14.438 5.281 -5.195 1 93.44 129 ARG B N 1
ATOM 2252 C CA . ARG B 1 129 ? 14.508 6.488 -4.375 1 93.44 129 ARG B CA 1
ATOM 2253 C C . ARG B 1 129 ? 13.414 6.492 -3.314 1 93.44 129 ARG B C 1
ATOM 2255 O O . ARG B 1 129 ? 13.586 7.062 -2.234 1 93.44 129 ARG B O 1
ATOM 2262 N N . SER B 1 130 ? 12.266 5.93 -3.768 1 95.44 130 SER B N 1
ATOM 2263 C CA . SER B 1 130 ? 11.133 5.883 -2.846 1 95.44 130 SER B CA 1
ATOM 2264 C C . SER B 1 130 ? 10.07 4.898 -3.326 1 95.44 130 SER B C 1
ATOM 2266 O O . SER B 1 130 ? 10.094 4.469 -4.48 1 95.44 130 SER B O 1
ATOM 2268 N N . LEU B 1 131 ? 9.164 4.609 -2.381 1 96.94 131 LEU B N 1
ATOM 2269 C CA . LEU B 1 131 ? 7.926 3.922 -2.729 1 96.94 131 LEU B CA 1
ATOM 2270 C C . LEU B 1 131 ? 6.91 4.895 -3.322 1 96.94 131 LEU B C 1
ATOM 2272 O O . LEU B 1 131 ? 7.09 6.113 -3.238 1 96.94 131 LEU B O 1
ATOM 2276 N N . ASN B 1 132 ? 5.887 4.328 -4.039 1 97.06 132 ASN B N 1
ATOM 2277 C CA . ASN B 1 132 ? 4.723 5.113 -4.438 1 97.06 132 ASN B CA 1
ATOM 2278 C C . ASN B 1 132 ? 4.02 5.723 -3.225 1 97.06 132 ASN B C 1
ATOM 2280 O O . ASN B 1 132 ? 3.883 5.074 -2.188 1 97.06 132 ASN B O 1
ATOM 2284 N N . LEU B 1 133 ? 3.574 6.93 -3.348 1 98.25 133 LEU B N 1
ATOM 2285 C CA . LEU B 1 133 ? 2.99 7.672 -2.236 1 98.25 133 LEU B CA 1
ATOM 2286 C C . LEU B 1 133 ? 1.807 6.918 -1.64 1 98.25 133 LEU B C 1
ATOM 2288 O O . LEU B 1 133 ? 1.719 6.754 -0.421 1 98.25 133 LEU B O 1
ATOM 2292 N N . SER B 1 134 ? 0.872 6.461 -2.475 1 98.38 134 SER B N 1
ATOM 2293 C CA . SER B 1 134 ? -0.311 5.781 -1.957 1 98.38 134 SER B CA 1
ATOM 2294 C C . SER B 1 134 ? 0.059 4.469 -1.273 1 98.38 134 SER B C 1
ATOM 2296 O O . SER B 1 134 ? -0.554 4.09 -0.273 1 98.38 134 SER B O 1
ATOM 2298 N N . ASN B 1 135 ? 1.053 3.723 -1.864 1 98.56 135 ASN B N 1
ATOM 2299 C CA . ASN B 1 135 ? 1.541 2.504 -1.229 1 98.56 135 ASN B CA 1
ATOM 2300 C C . ASN B 1 135 ? 2.156 2.791 0.138 1 98.56 135 ASN B C 1
ATOM 2302 O O . ASN B 1 135 ? 1.914 2.059 1.099 1 98.56 135 ASN B O 1
ATOM 2306 N N . SER B 1 136 ? 2.914 3.859 0.246 1 98.75 136 SER B N 1
ATOM 2307 C CA . SER B 1 136 ? 3.518 4.242 1.519 1 98.75 136 SER B CA 1
ATOM 2308 C C . SER B 1 136 ? 2.451 4.516 2.574 1 98.75 136 SER B C 1
ATOM 2310 O O . SER B 1 136 ? 2.549 4.027 3.703 1 98.75 136 SER B O 1
ATOM 2312 N N . ALA B 1 137 ? 1.482 5.285 2.189 1 98.88 137 ALA B N 1
ATOM 2313 C CA . ALA B 1 137 ? 0.399 5.617 3.111 1 98.88 137 ALA B CA 1
ATOM 2314 C C . ALA B 1 137 ? -0.337 4.359 3.568 1 98.88 137 ALA B C 1
ATOM 2316 O O . ALA B 1 137 ? -0.628 4.203 4.758 1 98.88 137 ALA B O 1
ATOM 2317 N N . ALA B 1 138 ? -0.606 3.469 2.629 1 98.88 138 ALA B N 1
ATOM 2318 C CA . ALA B 1 138 ? -1.318 2.23 2.93 1 98.88 138 ALA B CA 1
ATOM 2319 C C . ALA B 1 138 ? -0.526 1.366 3.906 1 98.88 138 ALA B C 1
ATOM 2321 O O . ALA B 1 138 ? -1.087 0.832 4.867 1 98.88 138 ALA B O 1
ATOM 2322 N N . ILE B 1 139 ? 0.789 1.246 3.697 1 98.88 139 ILE B N 1
ATOM 2323 C CA . ILE B 1 139 ? 1.667 0.454 4.551 1 98.88 139 ILE B CA 1
ATOM 2324 C C . ILE B 1 139 ? 1.615 0.988 5.98 1 98.88 139 ILE B C 1
ATOM 2326 O O . ILE B 1 139 ? 1.398 0.227 6.93 1 98.88 139 ILE B O 1
ATOM 2330 N N . VAL B 1 140 ? 1.745 2.262 6.148 1 98.94 140 VAL B N 1
ATOM 2331 C CA . VAL B 1 140 ? 1.861 2.877 7.469 1 98.94 140 VAL B CA 1
ATOM 2332 C C . VAL B 1 140 ? 0.517 2.811 8.188 1 98.94 140 VAL B C 1
ATOM 2334 O O . VAL B 1 140 ? 0.451 2.42 9.359 1 98.94 140 VAL B O 1
ATOM 2337 N N . ILE B 1 141 ? -0.586 3.137 7.508 1 98.81 141 ILE B N 1
ATOM 2338 C CA . ILE B 1 141 ? -1.89 3.186 8.164 1 98.81 141 ILE B CA 1
ATOM 2339 C C . ILE B 1 141 ? -2.303 1.782 8.594 1 98.81 141 ILE B C 1
ATOM 2341 O O . ILE B 1 141 ? -2.91 1.607 9.656 1 98.81 141 ILE B O 1
ATOM 2345 N N . TYR B 1 142 ? -1.979 0.782 7.859 1 98.75 142 TYR B N 1
ATOM 2346 C CA . TYR B 1 142 ? -2.385 -0.57 8.219 1 98.75 142 TYR B CA 1
ATOM 2347 C C . TYR B 1 142 ? -1.52 -1.115 9.352 1 98.75 142 TYR B C 1
ATOM 2349 O O . TYR B 1 142 ? -1.955 -1.981 10.117 1 98.75 142 TYR B O 1
ATOM 2357 N N . GLU B 1 143 ? -0.225 -0.656 9.438 1 98.75 143 GLU B N 1
ATOM 2358 C CA . GLU B 1 143 ? 0.524 -0.954 10.656 1 98.75 143 GLU B CA 1
ATOM 2359 C C . GLU B 1 143 ? -0.16 -0.361 11.883 1 98.75 143 GLU B C 1
ATOM 2361 O O . GLU B 1 143 ? -0.244 -1.01 12.93 1 98.75 143 GLU B O 1
ATOM 2366 N N . ALA B 1 144 ? -0.594 0.858 11.781 1 98.62 144 ALA B N 1
ATOM 2367 C CA . ALA B 1 144 ? -1.307 1.483 12.891 1 98.62 144 ALA B CA 1
ATOM 2368 C C . ALA B 1 144 ? -2.537 0.669 13.281 1 98.62 144 ALA B C 1
ATOM 2370 O O . ALA B 1 144 ? -2.754 0.388 14.461 1 98.62 144 ALA B O 1
ATOM 2371 N N . PHE B 1 145 ? -3.303 0.259 12.312 1 98.31 145 PHE B N 1
ATOM 2372 C CA . PHE B 1 145 ? -4.508 -0.521 12.578 1 98.31 145 PHE B CA 1
ATOM 2373 C C . PHE B 1 145 ? -4.148 -1.887 13.156 1 98.31 145 PHE B C 1
ATOM 2375 O O . PHE B 1 145 ? -4.852 -2.402 14.023 1 98.31 145 PHE B O 1
ATOM 2382 N N . ARG B 1 146 ? -3.102 -2.523 12.602 1 97.62 146 ARG B N 1
ATOM 2383 C CA . ARG B 1 146 ? -2.648 -3.795 13.156 1 97.62 146 ARG B CA 1
ATOM 2384 C C . ARG B 1 146 ? -2.383 -3.674 14.656 1 97.62 146 ARG B C 1
ATOM 2386 O O . ARG B 1 146 ? -2.766 -4.551 15.43 1 97.62 146 ARG B O 1
ATOM 2393 N N . GLN B 1 147 ? -1.794 -2.584 15.047 1 97.88 147 GLN B N 1
ATOM 2394 C CA . GLN B 1 147 ? -1.375 -2.396 16.438 1 97.88 147 GLN B CA 1
ATOM 2395 C C . GLN B 1 147 ? -2.58 -2.242 17.359 1 97.88 147 GLN B C 1
ATOM 2397 O O . GLN B 1 147 ? -2.498 -2.543 18.547 1 97.88 147 GLN B O 1
ATOM 2402 N N . ILE B 1 148 ? -3.691 -1.842 16.844 1 96.31 148 ILE B N 1
ATOM 2403 C CA . ILE B 1 148 ? -4.859 -1.668 17.703 1 96.31 148 ILE B CA 1
ATOM 2404 C C . ILE B 1 148 ? -5.875 -2.775 17.422 1 96.31 148 ILE B C 1
ATOM 2406 O O . ILE B 1 148 ? -7.055 -2.639 17.734 1 96.31 148 ILE B O 1
ATOM 2410 N N . GLY B 1 149 ? -5.449 -3.795 16.703 1 95.38 149 GLY B N 1
ATOM 2411 C CA . GLY B 1 149 ? -6.262 -4.98 16.469 1 95.38 149 GLY B CA 1
ATOM 2412 C C . GLY B 1 149 ? -7.34 -4.773 15.43 1 95.38 149 GLY B C 1
ATOM 2413 O O . GLY B 1 149 ? -8.43 -5.34 15.531 1 95.38 149 GLY B O 1
ATOM 2414 N N . PHE B 1 150 ? -7.109 -3.846 14.484 1 96.56 150 PHE B N 1
ATOM 2415 C CA . PHE B 1 150 ? -8.016 -3.547 13.375 1 96.56 150 PHE B CA 1
ATOM 2416 C C . PHE B 1 150 ? -9.391 -3.146 13.891 1 96.56 150 PHE B C 1
ATOM 2418 O O . PHE B 1 150 ? -10.414 -3.537 13.32 1 96.56 150 PHE B O 1
ATOM 2425 N N . ALA B 1 151 ? -9.422 -2.416 14.953 1 92.81 151 ALA B N 1
ATOM 2426 C CA . ALA B 1 151 ? -10.688 -1.959 15.531 1 92.81 151 ALA B CA 1
ATOM 2427 C C . ALA B 1 151 ? -11.516 -1.208 14.492 1 92.81 151 ALA B C 1
ATOM 2429 O O . ALA B 1 151 ? -11.023 -0.291 13.836 1 92.81 151 ALA B O 1
ATOM 2430 N N . GLY B 1 152 ? -12.734 -1.69 14.297 1 91.75 152 GLY B N 1
ATOM 2431 C CA . GLY B 1 152 ? -13.664 -1.037 13.383 1 91.75 152 GLY B CA 1
ATOM 2432 C C . GLY B 1 152 ? -13.586 -1.577 11.969 1 91.75 152 GLY B C 1
ATOM 2433 O O . GLY B 1 152 ? -14.328 -1.133 11.086 1 91.75 152 GLY B O 1
ATOM 2434 N N . LEU B 1 153 ? -12.672 -2.475 11.727 1 94.38 153 LEU B N 1
ATOM 2435 C CA . LEU B 1 153 ? -12.531 -3.104 10.422 1 94.38 153 LEU B CA 1
ATOM 2436 C C . LEU B 1 153 ? -12.938 -4.574 10.477 1 94.38 153 LEU B C 1
ATOM 2438 O O . LEU B 1 153 ? -12.93 -5.184 11.547 1 94.38 153 LEU B O 1
ATOM 2442 N N . GLU B 1 154 ? -13.383 -5.133 9.289 1 89.19 154 GLU B N 1
ATOM 2443 C CA . GLU B 1 154 ? -13.781 -6.539 9.211 1 89.19 154 GLU B CA 1
ATOM 2444 C C . GLU B 1 154 ? -12.977 -7.277 8.141 1 89.19 154 GLU B C 1
ATOM 2446 O O . GLU B 1 154 ? -12.555 -6.68 7.148 1 89.19 154 GLU B O 1
#

Foldseek 3Di:
DAEEEEEAQEADLLLLLLLQLVCLQQVYAYEYEDDHNDDCPDPNNCVSVPPRNVSYHYHYHPHPVRVCVVPVPEAEAFEDQPDDAALLPDQADGRHYYYWYYPVPIDDPVVCVVRVPRYHYHDDDPPDPDDRRNVVSSVNSVSNCVNVVSPPHD/DAEEEEEAQEADLLLLLLLQLVCLQQVYAYEYEDDHNDDCPDPNNCVSVVNRNVSYHYHYHPHPVRVCVVPVPEAEAFEDQPDDAALLVDQADGRHYYYWYYPVPIDDPVVCVVRVPRYHYHDDDP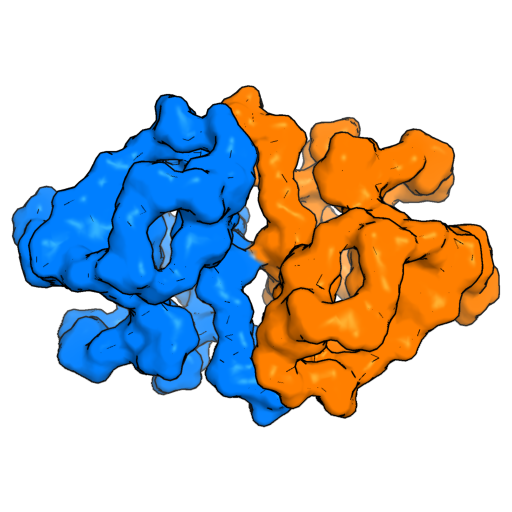PDPDDRRNVVSSVNSVSNCVNVVSPPHD

Radius of gyration: 18.35 Å; Cα contacts (8 Å, |Δi|>4): 628; chains: 2; bounding box: 38×54×44 Å

Secondary structure (DSSP, 8-state):
---EEEEES---HHHHHHHHHHHHHHT-EEEEESPPSS-TT-HHHHHHTTT-GGG--EEEES-HHHHHHH-TT--EEEE-TT--SBGGGS---TT-EEEE-BTTTBS-HHHHHH-GGGEEB----SS-S---HHHHHHHHHHHHHHHTTTTT--/---EEEEES---HHHHHHHHHHHHHHT-EEEEESPPSS-TT-HHHHHHTTT-GGG--EEEES-HHHHHHH-TT--EEEE-TT--SBGGGS---TT-EEEE-BTTTBS-HHHHHH-GGGEEB----SS-S---HHHHHHHHHHHHHHHTTTTT--

pLDDT: mean 95.34, std 5.83, range [58.06, 98.94]

Organism: NCBI:txid582686

Sequence (308 aa):
MAFHIVLVEPEIPANTGNIARTCAATGTHLHLVRPLGFNTDDKTLKRAGLDYWYAVQVHYHDSFDELKALYPEGRFFCASTRSSRPYTEYQFQDGDFFVFGKETKGLPQSILDAHPDTCLRVPMTDKVRSLNLSNSAAIVIYEAFRQIGFAGLEMAFHIVLVEPEIPANTGNIARTCAATGTHLHLVRPLGFNTDDKTLKRAGLDYWYAVQVHYHDSFDELKALYPEGRFFCASTRSSRPYTEYQFQDGDFFVFGKETKGLPQSILDAHPDTCLRVPMTDKVRSLNLSNSAAIVIYEAFRQIGFAGLE

Solvent-accessible surface area (backbone atoms only — not comparable to full-atom values): 16298 Å² total; per-residue (Å²): 125,47,41,31,42,32,35,42,32,40,48,54,42,52,43,54,10,42,39,43,33,48,19,21,23,67,54,24,34,40,35,45,20,41,66,56,59,55,57,87,82,31,64,57,23,44,50,42,23,61,82,31,64,88,60,36,55,73,43,79,31,80,28,68,67,55,49,44,66,78,39,76,84,57,51,64,34,36,49,36,86,86,36,82,45,48,56,81,76,56,86,72,56,81,49,31,32,40,36,38,33,21,82,88,72,41,51,58,65,69,60,50,66,74,33,72,90,31,37,23,12,80,66,25,34,88,69,41,93,68,74,56,66,34,34,50,51,39,38,52,53,49,50,45,34,57,74,62,69,36,74,88,43,88,126,47,40,31,40,33,34,44,31,42,51,54,42,52,42,53,11,42,38,44,32,48,20,20,23,67,54,24,34,40,35,43,20,42,67,57,60,57,59,88,82,31,64,57,24,48,50,44,23,74,77,30,64,88,59,36,54,74,44,80,32,80,28,68,68,54,48,44,66,77,39,75,85,58,51,64,34,37,46,37,87,85,37,82,45,47,54,82,75,57,86,71,54,82,48,31,31,41,36,39,34,21,82,89,71,41,50,58,65,70,61,50,66,73,32,72,91,34,37,23,13,80,65,25,36,89,70,41,92,68,71,57,64,35,34,50,51,40,36,53,54,49,50,44,33,57,74,62,67,37,72,87,42,86

InterPro domains:
  IPR001537 tRNA/rRNA methyltransferase, SpoU type [PF00588] (3-142)
  IPR016914 tRNA (cytidine/uridine-2'-O-)-methyltransferase TrmL [MF_01885] (3-151)
  IPR016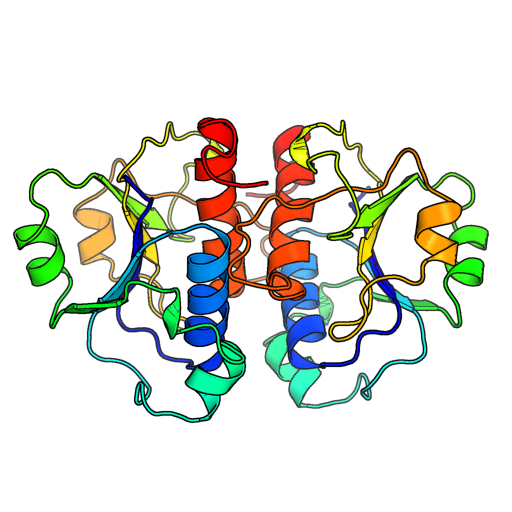914 tRNA (cytidine/uridine-2'-O-)-methyltransferase TrmL [PIRSF029256] (3-152)
  IPR016914 tRNA (cytidine/uridine-2'-O-)-methyltransferase TrmL [PTHR42971] (2-152)
  IPR016914 tRNA (cytidine/uridine-2'-O-)-methyltransferase TrmL [cd18094] (4-148)
  IPR029026 tRNA (guanine-N1-)-methyltransferase, N-terminal [G3DSA:3.40.1280.10] (1-154)
  IPR029028 Alpha/beta knot methyltransferases [SSF75217] (3-152)

Nearest PDB structures (foldseek):
  4pzk-assembly1_B  TM=9.450E-01  e=1.444E-22  Bacillus anthracis str. 'Ames Ancestor'
  4kdz-assembly1_A  TM=9.305E-01  e=1.163E-19  Escherichia coli UTI89
  7e3s-assembly1_B  TM=9.360E-01  e=1.889E-18  Shewanella oneidensis MR-1
  7d51-assembly1_B  TM=9.200E-01  e=4.496E-18  Haemophilus influenzae Rd KW20
  6qh8-assembly1_A  TM=8.676E-01  e=5.760E-18  Pseudomonas aeruginosa